Protein AF-0000000070921208 (afdb_homodimer)

Secondary structure (DSSP, 8-state):
-----HHHHHHHHHHHHHHHT----HHHHHHHHHHHHHTS-B-HHHHHHHH--SS-PPPHHHHHHHHHHHHHTTSEEEEGGGTEEEE-SSTTS----EEEEETTT--EEEE--TTHHHHHHHHHHHTT-EEEEEEEEEEEE-HHHHSS-------/-----HHHHHHHHHHHHHHHT----HHHHHHHHHHHHHTS-B-HHHHHHHH--SS-PPPHHHHHHHHHHHHHTTSEEEEGGGTEEEE-SSTTS----EEEEETTT--EEEE--TTHHHHHHHHHHHTT-EEEEEEEEEEEE-HHHHSS-------

Structure (mmCIF, N/CA/C/O backbone):
data_AF-0000000070921208-model_v1
#
loop_
_entity.id
_entity.type
_entity.pdbx_description
1 polymer 'Ferric uptake regulation protein'
#
loop_
_atom_site.group_PDB
_atom_site.id
_atom_site.type_symbol
_atom_site.label_atom_id
_atom_site.label_alt_id
_atom_site.label_comp_id
_atom_site.label_asym_id
_atom_site.label_entity_id
_atom_site.label_seq_id
_atom_site.pdbx_PDB_ins_code
_atom_site.Cartn_x
_atom_site.Cartn_y
_atom_site.Cartn_z
_atom_site.occupancy
_atom_site.B_iso_or_equiv
_atom_site.auth_seq_id
_atom_site.auth_comp_id
_atom_site.auth_asym_id
_atom_site.auth_atom_id
_atom_site.pdbx_PDB_model_num
ATOM 1 N N . MET A 1 1 ? -10.578 10.516 17.719 1 30.39 1 MET A N 1
ATOM 2 C CA . MET A 1 1 ? -9.406 11.367 17.859 1 30.39 1 MET A CA 1
ATOM 3 C C . MET A 1 1 ? -9.625 12.719 17.188 1 30.39 1 MET A C 1
ATOM 5 O O . MET A 1 1 ? -10.18 12.789 16.094 1 30.39 1 MET A O 1
ATOM 9 N N . ALA A 1 2 ? -9.75 13.812 17.859 1 41.31 2 ALA A N 1
ATOM 10 C CA . ALA A 1 2 ? -10.234 15.148 17.531 1 41.31 2 ALA A CA 1
ATOM 11 C C . ALA A 1 2 ? -9.492 15.727 16.328 1 41.31 2 ALA A C 1
ATOM 13 O O . ALA A 1 2 ? -8.258 15.711 16.281 1 41.31 2 ALA A O 1
ATOM 14 N N . SER A 1 3 ? -10.008 15.578 15.109 1 45.72 3 SER A N 1
ATOM 15 C CA . SER A 1 3 ? -9.633 16.422 13.969 1 45.72 3 SER A CA 1
ATOM 16 C C . SER A 1 3 ? -9.281 17.828 14.414 1 45.72 3 SER A C 1
ATOM 18 O O . SER A 1 3 ? -10.141 18.578 14.883 1 45.72 3 SER A O 1
ATOM 20 N N . THR A 1 4 ? -8.156 18.062 15.023 1 51.25 4 THR A N 1
ATOM 21 C CA . THR A 1 4 ? -7.773 19.453 15.242 1 51.25 4 THR A CA 1
ATOM 22 C C . THR A 1 4 ? -8.227 20.328 14.07 1 51.25 4 THR A C 1
ATOM 24 O O . THR A 1 4 ? -8.125 19.922 12.906 1 51.25 4 THR A O 1
ATOM 27 N N . GLN A 1 5 ? -8.992 21.344 14.344 1 65.31 5 GLN A N 1
ATOM 28 C CA . GLN A 1 5 ? -9.461 22.344 13.391 1 65.31 5 GLN A CA 1
ATOM 29 C C . GLN A 1 5 ? -8.367 22.703 12.383 1 65.31 5 GLN A C 1
ATOM 31 O O . GLN A 1 5 ? -7.18 22.625 12.703 1 65.31 5 GLN A O 1
ATOM 36 N N . PRO A 1 6 ? -8.633 22.578 11.008 1 77.69 6 PRO A N 1
ATOM 37 C CA . PRO A 1 6 ? -7.664 22.875 9.953 1 77.69 6 PRO A CA 1
ATOM 38 C C . PRO A 1 6 ? -6.68 23.969 10.336 1 77.69 6 PRO A C 1
ATOM 40 O O . PRO A 1 6 ? -5.484 23.859 10.055 1 77.69 6 PRO A O 1
ATOM 43 N N . LEU A 1 7 ? -7.176 24.875 11.203 1 84.25 7 LEU A N 1
ATOM 44 C CA . LEU A 1 7 ? -6.281 25.969 11.539 1 84.25 7 LEU A CA 1
ATOM 45 C C . LEU A 1 7 ? -5.234 25.531 12.555 1 84.25 7 LEU A C 1
ATOM 47 O O . LEU A 1 7 ? -4.062 25.891 12.445 1 84.25 7 LEU A O 1
ATOM 51 N N . GLU A 1 8 ? -5.586 24.734 13.531 1 90.38 8 GLU A N 1
ATOM 52 C CA . GLU A 1 8 ? -4.648 24.266 14.539 1 90.38 8 GLU A CA 1
ATOM 53 C C . GLU A 1 8 ? -3.613 23.312 13.93 1 90.38 8 GLU A C 1
ATOM 55 O O . GLU A 1 8 ? -2.443 23.328 14.32 1 90.38 8 GLU A O 1
ATOM 60 N N . ALA A 1 9 ? -4.082 22.562 13.031 1 92.44 9 ALA A N 1
ATOM 61 C CA . ALA A 1 9 ? -3.176 21.641 12.359 1 92.44 9 ALA A CA 1
ATOM 62 C C . ALA A 1 9 ? -2.131 22.391 11.539 1 92.44 9 ALA A C 1
ATOM 64 O O . ALA A 1 9 ? -0.965 21.984 11.492 1 92.44 9 ALA A O 1
ATOM 65 N N . LEU A 1 10 ? -2.553 23.469 10.953 1 95.31 10 LEU A N 1
ATOM 66 C CA . LEU A 1 10 ? -1.623 24.266 10.172 1 95.31 10 LEU A CA 1
ATOM 67 C C . LEU A 1 10 ? -0.596 24.938 11.07 1 95.31 10 LEU A C 1
ATOM 69 O O . LEU A 1 10 ? 0.583 25.031 10.719 1 95.31 10 LEU A O 1
ATOM 73 N N . ASP A 1 11 ? -1.046 25.375 12.188 1 94.62 11 ASP A N 1
ATOM 74 C CA . ASP A 1 11 ? -0.127 25.969 13.156 1 94.62 11 ASP A CA 1
ATOM 75 C C . ASP A 1 11 ? 0.904 24.953 13.625 1 94.62 11 ASP A C 1
ATOM 77 O O . ASP A 1 11 ? 2.088 25.266 13.75 1 94.62 11 ASP A O 1
ATOM 81 N N . THR A 1 12 ? 0.445 23.828 13.914 1 94.31 12 THR A N 1
ATOM 82 C CA . THR A 1 12 ? 1.346 22.75 14.32 1 94.31 12 THR A CA 1
ATOM 83 C C . THR A 1 12 ? 2.373 22.469 13.234 1 94.31 12 THR A C 1
ATOM 85 O O . THR A 1 12 ? 3.561 22.297 13.523 1 94.31 12 THR A O 1
ATOM 88 N N . ALA A 1 13 ? 1.908 22.422 12.008 1 96.56 13 ALA A N 1
ATOM 89 C CA . ALA A 1 13 ? 2.805 22.172 10.883 1 96.56 13 ALA A CA 1
ATOM 90 C C . ALA A 1 13 ? 3.891 23.25 10.805 1 96.56 13 ALA A C 1
ATOM 92 O O . ALA A 1 13 ? 5.059 22.938 10.555 1 96.56 13 ALA A O 1
ATOM 93 N N . GLU A 1 14 ? 3.49 24.438 11.023 1 96.44 14 GLU A N 1
ATOM 94 C CA . GLU A 1 14 ? 4.453 25.531 11.016 1 96.44 14 GLU A CA 1
ATOM 95 C C . GLU A 1 14 ? 5.5 25.359 12.109 1 96.44 14 GLU A C 1
ATOM 97 O O . GLU A 1 14 ? 6.691 25.562 11.875 1 96.44 14 GLU A O 1
ATOM 102 N N . ARG A 1 15 ? 5.059 25 13.219 1 95.44 15 ARG A N 1
ATOM 103 C CA . ARG A 1 15 ? 5.961 24.797 14.352 1 95.44 15 ARG A CA 1
ATOM 104 C C . ARG A 1 15 ? 6.93 23.641 14.078 1 95.44 15 ARG A C 1
ATOM 106 O O . ARG A 1 15 ? 8.125 23.766 14.344 1 95.44 15 ARG A O 1
ATOM 113 N N . VAL A 1 16 ? 6.383 22.562 13.57 1 94.94 16 VAL A N 1
ATOM 114 C CA . VAL A 1 16 ? 7.203 21.391 13.258 1 94.94 16 VAL A CA 1
ATOM 115 C C . VAL A 1 16 ? 8.289 21.781 12.258 1 94.94 16 VAL A C 1
ATOM 117 O O . VAL A 1 16 ? 9.461 21.453 12.445 1 94.94 16 VAL A O 1
ATOM 120 N N . CYS A 1 17 ? 7.922 22.516 11.242 1 97.06 17 CYS A N 1
ATOM 121 C CA . CYS A 1 17 ? 8.875 22.922 10.211 1 97.06 17 CYS A CA 1
ATOM 122 C C . CYS A 1 17 ? 9.914 23.875 10.789 1 97.06 17 CYS A C 1
ATOM 124 O O . CYS A 1 17 ? 11.109 23.75 10.5 1 97.06 17 CYS A O 1
ATOM 126 N N . ALA A 1 18 ? 9.453 24.75 11.625 1 96.56 18 ALA A N 1
ATOM 127 C CA . ALA A 1 18 ? 10.359 25.703 12.242 1 96.56 18 ALA A CA 1
ATOM 128 C C . ALA A 1 18 ? 11.391 25 13.117 1 96.56 18 ALA A C 1
ATOM 130 O O . ALA A 1 18 ? 12.586 25.312 13.062 1 96.56 18 ALA A O 1
ATOM 131 N N . GLN A 1 19 ? 10.977 24.062 13.859 1 95.56 19 GLN A N 1
ATOM 132 C CA . GLN A 1 19 ? 11.844 23.312 14.758 1 95.56 19 GLN A CA 1
ATOM 133 C C . GLN A 1 19 ? 12.898 22.531 13.977 1 95.56 19 GLN A C 1
ATOM 135 O O . GLN A 1 19 ? 14.016 22.344 14.461 1 95.56 19 GLN A O 1
ATOM 140 N N . ARG A 1 20 ? 12.531 22.203 12.789 1 94.81 20 ARG A N 1
ATOM 141 C CA . ARG A 1 20 ? 13.422 21.375 11.992 1 94.81 20 ARG A CA 1
ATOM 142 C C . ARG A 1 20 ? 14.234 22.234 11.023 1 94.81 20 ARG A C 1
ATOM 144 O O . ARG A 1 20 ? 15.07 21.719 10.281 1 94.81 20 ARG A O 1
ATOM 151 N N . GLY A 1 21 ? 13.961 23.484 11.008 1 97.25 21 GLY A N 1
ATOM 152 C CA . GLY A 1 21 ? 14.719 24.406 10.172 1 97.25 21 GLY A CA 1
ATOM 153 C C . GLY A 1 21 ? 14.344 24.312 8.703 1 97.25 21 GLY A C 1
ATOM 154 O O . GLY A 1 21 ? 15.164 24.594 7.828 1 97.25 21 GLY A O 1
ATOM 155 N N . VAL A 1 22 ? 13.188 23.812 8.391 1 97.25 22 VAL A N 1
ATOM 156 C CA . VAL A 1 22 ? 12.703 23.75 7.016 1 97.25 22 VAL A CA 1
ATOM 157 C C . VAL A 1 22 ? 11.531 24.719 6.836 1 97.25 22 VAL A C 1
ATOM 159 O O . VAL A 1 22 ? 10.953 25.188 7.812 1 97.25 22 VAL A O 1
ATOM 162 N N . ARG A 1 23 ? 11.211 25.031 5.547 1 97.5 23 ARG A N 1
ATOM 163 C CA . ARG A 1 23 ? 10.219 26.078 5.285 1 97.5 23 ARG A CA 1
ATOM 164 C C . ARG A 1 23 ? 8.906 25.469 4.793 1 97.5 23 ARG A C 1
ATOM 166 O O . ARG A 1 23 ? 8.891 24.75 3.801 1 97.5 23 ARG A O 1
ATOM 173 N N . LEU A 1 24 ? 7.93 25.797 5.492 1 98.12 24 LEU A N 1
ATOM 174 C CA . LEU A 1 24 ? 6.586 25.578 4.969 1 98.12 24 LEU A CA 1
ATOM 175 C C . LEU A 1 24 ? 6.148 26.734 4.078 1 98.12 24 LEU A C 1
ATOM 177 O O . LEU A 1 24 ? 5.531 27.688 4.551 1 98.12 24 LEU A O 1
ATOM 181 N N . THR A 1 25 ? 6.461 26.609 2.781 1 97.69 25 THR A N 1
ATOM 182 C CA . THR A 1 25 ? 6.129 27.672 1.842 1 97.69 25 THR A CA 1
ATOM 183 C C . THR A 1 25 ? 4.617 27.828 1.713 1 97.69 25 THR A C 1
ATOM 185 O O . THR A 1 25 ? 3.857 26.969 2.188 1 97.69 25 THR A O 1
ATOM 188 N N . SER A 1 26 ? 4.25 28.922 1.051 1 96.81 26 SER A N 1
ATOM 189 C CA . SER A 1 26 ? 2.826 29.172 0.861 1 96.81 26 SER A CA 1
ATOM 190 C C . SER A 1 26 ? 2.162 28.047 0.078 1 96.81 26 SER A C 1
ATOM 192 O O . SER A 1 26 ? 1.029 27.656 0.375 1 96.81 26 SER A O 1
ATOM 194 N N . LEU A 1 27 ? 2.844 27.531 -0.901 1 96.06 27 LEU A N 1
ATOM 195 C CA . LEU A 1 27 ? 2.289 26.438 -1.705 1 96.06 27 LEU A CA 1
ATOM 196 C C . LEU A 1 27 ? 2.139 25.172 -0.875 1 96.06 27 LEU A C 1
ATOM 198 O O . LEU A 1 27 ? 1.101 24.516 -0.931 1 96.06 27 LEU A O 1
ATOM 202 N N . ARG A 1 28 ? 3.193 24.812 -0.146 1 98 28 ARG A N 1
ATOM 203 C CA . ARG A 1 28 ? 3.141 23.641 0.724 1 98 28 ARG A CA 1
ATOM 204 C C . ARG A 1 28 ? 1.999 23.75 1.728 1 98 28 ARG A C 1
ATOM 206 O O . ARG A 1 28 ? 1.286 22.781 1.979 1 98 28 ARG A O 1
ATOM 213 N N . ARG A 1 29 ? 1.823 24.953 2.189 1 97.5 29 ARG A N 1
ATOM 214 C CA . ARG A 1 29 ? 0.748 25.234 3.139 1 97.5 29 ARG A CA 1
ATOM 215 C C . ARG A 1 29 ? -0.618 25.047 2.486 1 97.5 29 ARG A C 1
ATOM 217 O O . ARG A 1 29 ? -1.521 24.453 3.084 1 97.5 29 ARG A O 1
ATOM 224 N N . ARG A 1 30 ? -0.776 25.531 1.312 1 96.19 30 ARG A N 1
ATOM 225 C CA . ARG A 1 30 ? -2.035 25.391 0.587 1 96.19 30 ARG A CA 1
ATOM 226 C C . ARG A 1 30 ? -2.352 23.938 0.312 1 96.19 30 ARG A C 1
ATOM 228 O O . ARG A 1 30 ? -3.504 23.5 0.421 1 96.19 30 ARG A O 1
ATOM 235 N N . VAL A 1 31 ? -1.37 23.188 -0.1 1 97.69 31 VAL A N 1
ATOM 236 C CA . VAL A 1 31 ? -1.547 21.766 -0.353 1 97.69 31 VAL A CA 1
ATOM 237 C C . VAL A 1 31 ? -1.991 21.062 0.928 1 97.69 31 VAL A C 1
ATOM 239 O O . VAL A 1 31 ? -2.963 20.297 0.922 1 97.69 31 VAL A O 1
ATOM 242 N N . LEU A 1 32 ? -1.31 21.344 1.989 1 97.69 32 LEU A N 1
ATOM 243 C CA . LEU A 1 32 ? -1.659 20.75 3.271 1 97.69 32 LEU A CA 1
ATOM 244 C C . LEU A 1 32 ? -3.078 21.125 3.682 1 97.69 32 LEU A C 1
ATOM 246 O O . LEU A 1 32 ? -3.842 20.281 4.148 1 97.69 32 LEU A O 1
ATOM 250 N N . GLU A 1 33 ? -3.371 22.391 3.498 1 97.19 33 GLU A N 1
ATOM 251 C CA . GLU A 1 33 ? -4.707 22.859 3.842 1 97.19 33 GLU A CA 1
ATOM 252 C C . GLU A 1 33 ? -5.781 22.094 3.086 1 97.19 33 GLU A C 1
ATOM 254 O O . GLU A 1 33 ? -6.801 21.703 3.668 1 97.19 33 GLU A O 1
ATOM 259 N N . GLN A 1 34 ? -5.602 21.906 1.794 1 96.38 34 GLN A N 1
ATOM 260 C CA . GLN A 1 34 ? -6.566 21.172 0.991 1 96.38 34 GLN A CA 1
ATOM 261 C C . GLN A 1 34 ? -6.707 19.734 1.482 1 96.38 34 GLN A C 1
ATOM 263 O O . GLN A 1 34 ? -7.809 19.188 1.514 1 96.38 34 GLN A O 1
ATOM 268 N N . ILE A 1 35 ? -5.617 19.125 1.86 1 97 35 ILE A N 1
ATOM 269 C CA . ILE A 1 35 ? -5.645 17.75 2.375 1 97 35 ILE A CA 1
ATOM 270 C C . ILE A 1 35 ? -6.426 17.719 3.688 1 97 35 ILE A C 1
ATOM 272 O O . ILE A 1 35 ? -7.258 16.828 3.893 1 97 35 ILE A O 1
ATOM 276 N N . LEU A 1 36 ? -6.207 18.672 4.543 1 95.75 36 LEU A N 1
ATOM 277 C CA . LEU A 1 36 ? -6.895 18.75 5.828 1 95.75 36 LEU A CA 1
ATOM 278 C C . LEU A 1 36 ? -8.391 18.953 5.629 1 95.75 36 LEU A C 1
ATOM 280 O O . LEU A 1 36 ? -9.203 18.344 6.332 1 95.75 36 LEU A O 1
ATOM 284 N N . LYS A 1 37 ? -8.766 19.734 4.656 1 94 37 LYS A N 1
ATOM 285 C CA . LYS A 1 37 ? -10.164 20.031 4.387 1 94 37 LYS A CA 1
ATOM 286 C C . LYS A 1 37 ? -10.898 18.797 3.865 1 94 37 LYS A C 1
ATOM 288 O O . LYS A 1 37 ? -12.102 18.625 4.094 1 94 37 LYS A O 1
ATOM 293 N N . THR A 1 38 ? -10.25 17.953 3.119 1 91.56 38 THR A N 1
ATOM 294 C CA . THR A 1 38 ? -10.844 16.766 2.543 1 91.56 38 THR A CA 1
ATOM 295 C C . THR A 1 38 ? -11.328 15.812 3.641 1 91.56 38 THR A C 1
ATOM 297 O O . THR A 1 38 ? -12.359 15.148 3.484 1 91.56 38 THR A O 1
ATOM 300 N N . GLY A 1 39 ? -10.602 15.734 4.824 1 89.06 39 GLY A N 1
ATOM 301 C CA . GLY A 1 39 ? -10.977 14.852 5.914 1 89.06 39 GLY A CA 1
ATOM 302 C C . GLY A 1 39 ? -10.852 13.375 5.562 1 89.06 39 GLY A C 1
ATOM 303 O O . GLY A 1 39 ? -11.477 12.523 6.199 1 89.06 39 GLY A O 1
ATOM 304 N N . GLY A 1 40 ? -10.188 13.023 4.641 1 92.31 40 GLY A N 1
ATOM 305 C CA . GLY A 1 40 ? -9.93 11.68 4.137 1 92.31 40 GLY A CA 1
ATOM 306 C C . GLY A 1 40 ? -8.828 11.641 3.098 1 92.31 40 GLY A C 1
ATOM 307 O O . GLY A 1 40 ? -7.918 12.477 3.113 1 92.31 40 GLY A O 1
ATOM 308 N N . VAL A 1 41 ? -8.945 10.641 2.295 1 96.88 41 VAL A N 1
ATOM 309 C CA . VAL A 1 41 ? -7.895 10.438 1.306 1 96.88 41 VAL A CA 1
ATOM 310 C C . VAL A 1 41 ? -8.164 11.305 0.078 1 96.88 41 VAL A C 1
ATOM 312 O O . VAL A 1 41 ? -9.305 11.391 -0.393 1 96.88 41 VAL A O 1
ATOM 315 N N . ILE A 1 42 ? -7.121 11.984 -0.354 1 96.81 42 ILE A N 1
ATOM 316 C CA . ILE A 1 42 ? -7.223 12.75 -1.591 1 96.81 42 ILE A CA 1
ATOM 317 C C . ILE A 1 42 ? -6.113 12.336 -2.551 1 96.81 42 ILE A C 1
ATOM 319 O O . ILE A 1 42 ? -4.969 12.133 -2.137 1 96.81 42 ILE A O 1
ATOM 323 N N . LYS A 1 43 ? -6.438 12.195 -3.803 1 97.62 43 LYS A N 1
ATOM 324 C CA . LYS A 1 43 ? -5.453 11.852 -4.824 1 97.62 43 LYS A CA 1
ATOM 325 C C . LYS A 1 43 ? -4.777 13.102 -5.375 1 97.62 43 LYS A C 1
ATOM 327 O O . LYS A 1 43 ? -5.355 14.195 -5.348 1 97.62 43 LYS A O 1
ATOM 332 N N . ALA A 1 44 ? -3.568 12.906 -5.918 1 97.19 44 ALA A N 1
ATOM 333 C CA . ALA A 1 44 ? -2.791 14.031 -6.434 1 97.19 44 ALA A CA 1
ATOM 334 C C . ALA A 1 44 ? -3.557 14.773 -7.523 1 97.19 44 ALA A C 1
ATOM 336 O O . ALA A 1 44 ? -3.605 16 -7.531 1 97.19 44 ALA A O 1
ATOM 337 N N . TYR A 1 45 ? -4.195 14.023 -8.359 1 95.69 45 TYR A N 1
ATOM 338 C CA . TYR A 1 45 ? -4.918 14.656 -9.453 1 95.69 45 TYR A CA 1
ATOM 339 C C . TYR A 1 45 ? -6.066 15.508 -8.922 1 95.69 45 TYR A C 1
ATOM 341 O O . TYR A 1 45 ? -6.336 16.594 -9.445 1 95.69 45 TYR A O 1
ATOM 349 N N . ASP A 1 46 ? -6.711 15.07 -7.984 1 96.31 46 ASP A N 1
ATOM 350 C CA . ASP A 1 46 ? -7.773 15.844 -7.348 1 96.31 46 ASP A CA 1
ATOM 351 C C . ASP A 1 46 ? -7.223 17.109 -6.695 1 96.31 46 ASP A C 1
ATOM 353 O O . ASP A 1 46 ? -7.855 18.156 -6.742 1 96.31 46 ASP A O 1
ATOM 357 N N . LEU A 1 47 ? -6.098 16.969 -6.07 1 96.62 47 LEU A N 1
ATOM 358 C CA . LEU A 1 47 ? -5.434 18.109 -5.457 1 96.62 47 LEU A CA 1
ATOM 359 C C . LEU A 1 47 ? -5.09 19.172 -6.5 1 96.62 47 LEU A C 1
ATOM 361 O O . LEU A 1 47 ? -5.34 20.359 -6.293 1 96.62 47 LEU A O 1
ATOM 365 N N . ILE A 1 48 ? -4.52 18.703 -7.602 1 96.94 48 ILE A N 1
ATOM 366 C CA . ILE A 1 48 ? -4.148 19.609 -8.688 1 96.94 48 ILE A CA 1
ATOM 367 C C . ILE A 1 48 ? -5.387 20.344 -9.188 1 96.94 48 ILE A C 1
ATOM 369 O O . ILE A 1 48 ? -5.355 21.562 -9.359 1 96.94 48 ILE A O 1
ATOM 373 N N . HIS A 1 49 ? -6.434 19.641 -9.289 1 95.56 49 HIS A N 1
ATOM 374 C CA . HIS A 1 49 ? -7.684 20.25 -9.734 1 95.56 49 HIS A CA 1
ATOM 375 C C . HIS A 1 49 ? -8.211 21.25 -8.703 1 95.56 49 HIS A C 1
ATOM 377 O O . HIS A 1 49 ? -8.633 22.344 -9.062 1 95.56 49 HIS A O 1
ATOM 383 N N . ALA A 1 50 ? -8.148 20.859 -7.5 1 93.88 50 ALA A N 1
ATOM 384 C CA . ALA A 1 50 ? -8.68 21.688 -6.426 1 93.88 50 ALA A CA 1
ATOM 385 C C . ALA A 1 50 ? -7.859 22.969 -6.266 1 93.88 50 ALA A C 1
ATOM 387 O O . ALA A 1 50 ? -8.398 24.016 -5.891 1 93.88 50 ALA A O 1
ATOM 388 N N . LEU A 1 51 ? -6.637 22.875 -6.535 1 94.69 51 LEU A N 1
ATOM 389 C CA . LEU A 1 51 ? -5.742 24.016 -6.324 1 94.69 51 LEU A CA 1
ATOM 390 C C . LEU A 1 51 ? -5.66 24.875 -7.578 1 94.69 51 LEU A C 1
ATOM 392 O O . LEU A 1 51 ? -5.07 25.953 -7.551 1 94.69 51 LEU A O 1
ATOM 396 N N . SER A 1 52 ? -6.195 24.312 -8.648 1 92.5 52 SER A N 1
ATOM 397 C CA . SER A 1 52 ? -6.184 25.062 -9.906 1 92.5 52 SER A CA 1
ATOM 398 C C . SER A 1 52 ? -7.457 25.891 -10.07 1 92.5 52 SER A C 1
ATOM 400 O O . SER A 1 52 ? -8.508 25.531 -9.539 1 92.5 52 SER A O 1
ATOM 402 N N . SER A 1 53 ? -7.281 27.109 -10.656 1 86 53 SER A N 1
ATOM 403 C CA . SER A 1 53 ? -8.406 27.969 -11.039 1 86 53 SER A CA 1
ATOM 404 C C . SER A 1 53 ? -8.438 28.188 -12.547 1 86 53 SER A C 1
ATOM 406 O O . SER A 1 53 ? -7.562 27.719 -13.266 1 86 53 SER A O 1
ATOM 408 N N . ALA A 1 54 ? -9.609 28.812 -12.844 1 77 54 ALA A N 1
ATOM 409 C CA . ALA A 1 54 ? -9.773 29.109 -14.266 1 77 54 ALA A CA 1
ATOM 410 C C . ALA A 1 54 ? -8.594 29.922 -14.789 1 77 54 ALA A C 1
ATOM 412 O O . ALA A 1 54 ? -8.148 29.719 -15.922 1 77 54 ALA A O 1
ATOM 413 N N . ASP A 1 55 ? -8.023 30.656 -14.07 1 79.81 55 ASP A N 1
ATOM 414 C CA . ASP A 1 55 ? -7.012 31.594 -14.555 1 79.81 55 ASP A CA 1
ATOM 415 C C . ASP A 1 55 ? -5.605 31.125 -14.172 1 79.81 55 ASP A C 1
ATOM 417 O O . ASP A 1 55 ? -4.617 31.625 -14.703 1 79.81 55 ASP A O 1
ATOM 421 N N . ARG A 1 56 ? -5.605 30.156 -13.258 1 86.81 56 ARG A N 1
ATOM 422 C CA . ARG A 1 56 ? -4.289 29.766 -12.766 1 86.81 56 ARG A CA 1
ATOM 423 C C . ARG A 1 56 ? -4.227 28.25 -12.531 1 86.81 56 ARG A C 1
ATOM 425 O O . ARG A 1 56 ? -4.863 27.75 -11.602 1 86.81 56 ARG A O 1
ATOM 432 N N . SER A 1 57 ? -3.49 27.578 -13.406 1 89.5 57 SER A N 1
ATOM 433 C CA . SER A 1 57 ? -3.307 26.141 -13.242 1 89.5 57 SER A CA 1
ATOM 434 C C . SER A 1 57 ? -1.989 25.828 -12.539 1 89.5 57 SER A C 1
ATOM 436 O O . SER A 1 57 ? -0.962 26.453 -12.836 1 89.5 57 SER A O 1
ATOM 438 N N . ILE A 1 58 ? -2.119 25.062 -11.57 1 93.38 58 ILE A N 1
ATOM 439 C CA . ILE A 1 58 ? -0.897 24.609 -10.906 1 93.38 58 ILE A CA 1
ATOM 440 C C . ILE A 1 58 ? -0.293 23.438 -11.68 1 93.38 58 ILE A C 1
ATOM 442 O O . ILE A 1 58 ? -1.014 22.547 -12.125 1 93.38 58 ILE A O 1
ATOM 446 N N . LYS A 1 59 ? 0.962 23.516 -11.828 1 94.88 59 LYS A N 1
ATOM 447 C CA . LYS A 1 59 ? 1.653 22.453 -12.555 1 94.88 59 LYS A CA 1
ATOM 448 C C . LYS A 1 59 ? 1.829 21.203 -11.68 1 94.88 59 LYS A C 1
ATOM 450 O O . LYS A 1 59 ? 2.188 21.312 -10.508 1 94.88 59 LYS A O 1
ATOM 455 N N . PRO A 1 60 ? 1.721 20.031 -12.258 1 96.19 60 PRO A N 1
ATOM 456 C CA . PRO A 1 60 ? 1.784 18.781 -11.508 1 96.19 60 PRO A CA 1
ATOM 457 C C . PRO A 1 60 ? 3.105 18.609 -10.758 1 96.19 60 PRO A C 1
ATOM 459 O O . PRO A 1 60 ? 3.107 18.312 -9.562 1 96.19 60 PRO A O 1
ATOM 462 N N . PRO A 1 61 ? 4.262 18.859 -11.336 1 96.56 61 PRO A N 1
ATOM 463 C CA . PRO A 1 61 ? 5.508 18.656 -10.602 1 96.56 61 PRO A CA 1
ATOM 464 C C . PRO A 1 61 ? 5.586 19.469 -9.312 1 96.56 61 PRO A C 1
ATOM 466 O O . PRO A 1 61 ? 6.176 19.031 -8.328 1 96.56 61 PRO A O 1
ATOM 469 N N . THR A 1 62 ? 4.969 20.625 -9.367 1 96.12 62 THR A N 1
ATOM 470 C CA . THR A 1 62 ? 4.98 21.5 -8.195 1 96.12 62 THR A CA 1
ATOM 471 C C . THR A 1 62 ? 4.184 20.875 -7.055 1 96.12 62 THR A C 1
ATOM 473 O O . THR A 1 62 ? 4.621 20.906 -5.902 1 96.12 62 THR A O 1
ATOM 476 N N . VAL A 1 63 ? 3.059 20.281 -7.391 1 97.62 63 VAL A N 1
ATOM 477 C CA . VAL A 1 63 ? 2.225 19.641 -6.379 1 97.62 63 VAL A CA 1
ATOM 478 C C . VAL A 1 63 ? 2.939 18.406 -5.824 1 97.62 63 VAL A C 1
ATOM 480 O O . VAL A 1 63 ? 2.969 18.203 -4.609 1 97.62 63 VAL A O 1
ATOM 483 N N . TYR A 1 64 ? 3.568 17.719 -6.688 1 98.06 64 TYR A N 1
ATOM 484 C CA . TYR A 1 64 ? 4.215 16.484 -6.254 1 98.06 64 TYR A CA 1
ATOM 485 C C . TYR A 1 64 ? 5.422 16.781 -5.371 1 98.06 64 TYR A C 1
ATOM 487 O O . TYR A 1 64 ? 5.73 16.016 -4.449 1 98.06 64 TYR A O 1
ATOM 495 N N . ARG A 1 65 ? 6.074 17.844 -5.629 1 97.94 65 ARG A N 1
ATOM 496 C CA .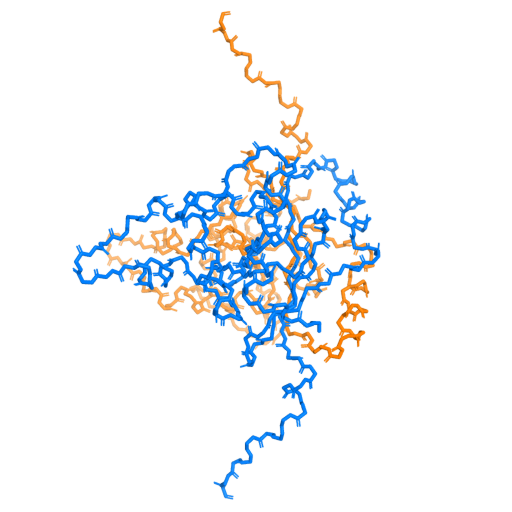 ARG A 1 65 ? 7.18 18.25 -4.77 1 97.94 65 ARG A CA 1
ATOM 497 C C . ARG A 1 65 ? 6.68 18.656 -3.387 1 97.94 65 ARG A C 1
ATOM 499 O O . ARG A 1 65 ? 7.324 18.359 -2.377 1 97.94 65 ARG A O 1
ATOM 506 N N . SER A 1 66 ? 5.574 19.375 -3.432 1 98.5 66 SER A N 1
ATOM 507 C CA . SER A 1 66 ? 4.973 19.734 -2.15 1 98.5 66 SER A CA 1
ATOM 508 C C . SER A 1 66 ? 4.586 18.484 -1.356 1 98.5 66 SER A C 1
ATOM 510 O O . SER A 1 66 ? 4.836 18.406 -0.152 1 98.5 66 SER A O 1
ATOM 512 N N . LEU A 1 67 ? 3.986 17.609 -2.041 1 98.38 67 LEU A N 1
ATOM 513 C CA . LEU A 1 67 ? 3.59 16.359 -1.403 1 98.38 67 LEU A CA 1
ATOM 514 C C . LEU A 1 67 ? 4.805 15.625 -0.841 1 98.38 67 LEU A C 1
ATOM 516 O O . LEU A 1 67 ? 4.773 15.141 0.292 1 98.38 67 LEU A O 1
ATOM 520 N N . ALA A 1 68 ? 5.863 15.586 -1.593 1 97.81 68 ALA A N 1
ATOM 521 C CA . ALA A 1 68 ? 7.09 14.93 -1.144 1 97.81 68 ALA A CA 1
ATOM 522 C C . ALA A 1 68 ? 7.633 15.594 0.123 1 97.81 68 ALA A C 1
ATOM 524 O O . ALA A 1 68 ? 8.055 14.898 1.054 1 97.81 68 ALA A O 1
ATOM 525 N N . PHE A 1 69 ? 7.602 16.859 0.147 1 98.12 69 PHE A N 1
ATOM 526 C CA . PHE A 1 69 ? 8.055 17.609 1.312 1 98.12 69 PHE A CA 1
ATOM 527 C C . PHE A 1 69 ? 7.207 17.281 2.535 1 98.12 69 PHE A C 1
ATOM 529 O O . PHE A 1 69 ? 7.742 16.984 3.605 1 98.12 69 PHE A O 1
ATOM 536 N N . LEU A 1 70 ? 5.906 17.344 2.35 1 97.44 70 LEU A N 1
ATOM 537 C CA . LEU A 1 70 ? 4.988 17.125 3.463 1 97.44 70 LEU A CA 1
ATOM 538 C C . LEU A 1 70 ? 5.125 15.703 3.994 1 97.44 70 LEU A C 1
ATOM 540 O O . LEU A 1 70 ? 5.012 15.469 5.203 1 97.44 70 LEU A O 1
ATOM 544 N N . LEU A 1 71 ? 5.371 14.75 3.117 1 95.81 71 LEU A N 1
ATOM 545 C CA . LEU A 1 71 ? 5.621 13.367 3.521 1 95.81 71 LEU A CA 1
ATOM 546 C C . LEU A 1 71 ? 6.906 13.266 4.336 1 95.81 71 LEU A C 1
ATOM 548 O O . LEU A 1 71 ? 6.922 12.656 5.406 1 95.81 71 LEU A O 1
ATOM 552 N N . GLU A 1 72 ? 7.875 13.906 3.846 1 94.25 72 GLU A N 1
ATOM 553 C CA . GLU A 1 72 ? 9.18 13.867 4.496 1 94.25 72 GLU A CA 1
ATOM 554 C C . GLU A 1 72 ? 9.109 14.43 5.914 1 94.25 72 GLU A C 1
ATOM 556 O O . GLU A 1 72 ? 9.75 13.914 6.828 1 94.25 72 GLU A O 1
ATOM 561 N N . GLN A 1 73 ? 8.32 15.367 6.027 1 94.94 73 GLN A N 1
ATOM 562 C CA . GLN A 1 73 ? 8.234 16.047 7.316 1 94.94 73 GLN A CA 1
ATOM 563 C C . GLN A 1 73 ? 7.199 15.383 8.219 1 94.94 73 GLN A C 1
ATOM 565 O O . GLN A 1 73 ? 6.98 15.82 9.352 1 94.94 73 GLN A O 1
ATOM 570 N N . GLY A 1 74 ? 6.562 14.406 7.762 1 94.12 74 GLY A N 1
ATOM 571 C CA . GLY A 1 74 ? 5.629 13.641 8.578 1 94.12 74 GLY A CA 1
ATOM 572 C C . GLY A 1 74 ? 4.312 14.359 8.805 1 94.12 74 GLY A C 1
ATOM 573 O O . GLY A 1 74 ? 3.654 14.156 9.828 1 94.12 74 GLY A O 1
ATOM 574 N N . LEU A 1 75 ? 3.936 15.227 7.914 1 95.69 75 LEU A N 1
ATOM 575 C CA . LEU A 1 75 ? 2.723 16.031 8.07 1 95.69 75 LEU A CA 1
ATOM 576 C C . LEU A 1 75 ? 1.54 15.359 7.379 1 95.69 75 LEU A C 1
ATOM 578 O O . LEU A 1 75 ? 0.385 15.68 7.668 1 95.69 75 LEU A O 1
ATOM 582 N N . ILE A 1 76 ? 1.848 14.477 6.441 1 96.25 76 ILE A N 1
ATOM 583 C CA . ILE A 1 76 ? 0.836 13.672 5.766 1 96.25 76 ILE A CA 1
ATOM 584 C C . ILE A 1 76 ? 1.333 12.234 5.613 1 96.25 76 ILE A C 1
ATOM 586 O O . ILE A 1 76 ? 2.516 11.953 5.824 1 96.25 76 ILE A O 1
ATOM 590 N N . HIS A 1 77 ? 0.427 11.328 5.348 1 96.25 77 HIS A N 1
ATOM 591 C CA . HIS A 1 77 ? 0.732 9.945 5.02 1 96.25 77 HIS A CA 1
ATOM 592 C C . HIS A 1 77 ? 0.227 9.578 3.629 1 96.25 77 HIS A C 1
ATOM 594 O O . HIS A 1 77 ? -0.8 10.102 3.182 1 96.25 77 HIS A O 1
ATOM 600 N N . ARG A 1 78 ? 1.005 8.766 2.984 1 96.31 78 ARG A N 1
ATOM 601 C CA . ARG A 1 78 ? 0.507 8.164 1.752 1 96.31 78 ARG A CA 1
ATOM 602 C C . ARG A 1 78 ? -0.28 6.887 2.047 1 96.31 78 ARG A C 1
ATOM 604 O O . ARG A 1 78 ? 0.148 6.059 2.854 1 96.31 78 ARG A O 1
ATOM 611 N N . ILE A 1 79 ? -1.449 6.785 1.459 1 97.25 79 ILE A N 1
ATOM 612 C CA . ILE A 1 79 ? -2.166 5.516 1.421 1 97.25 79 ILE A CA 1
ATOM 613 C C . ILE A 1 79 ? -1.867 4.793 0.109 1 97.25 79 ILE A C 1
ATOM 615 O O . ILE A 1 79 ? -2.443 5.117 -0.932 1 97.25 79 ILE A O 1
ATOM 619 N N . GLU A 1 80 ? -1.057 3.787 0.227 1 97 80 GLU A N 1
ATOM 620 C CA . GLU A 1 80 ? -0.603 3.121 -0.99 1 97 80 GLU A CA 1
ATOM 621 C C . GLU A 1 80 ? -1.757 2.416 -1.696 1 97 80 GLU A C 1
ATOM 623 O O . GLU A 1 80 ? -1.886 2.498 -2.92 1 97 80 GLU A O 1
ATOM 628 N N . SER A 1 81 ? -2.625 1.818 -0.94 1 96.44 81 SER A N 1
ATOM 629 C CA . SER A 1 81 ? -3.701 1.017 -1.515 1 96.44 81 SER A CA 1
ATOM 630 C C . SER A 1 81 ? -4.723 1.895 -2.229 1 96.44 81 SER A C 1
ATOM 632 O O . SER A 1 81 ? -5.473 1.414 -3.08 1 96.44 81 SER A O 1
ATOM 634 N N . LEU A 1 82 ? -4.758 3.16 -1.928 1 96.25 82 LEU A N 1
ATOM 635 C CA . LEU A 1 82 ? -5.723 4.062 -2.551 1 96.25 82 LEU A CA 1
ATOM 636 C C . LEU A 1 82 ? -5.016 5.082 -3.439 1 96.25 82 LEU A C 1
ATOM 638 O O . LEU A 1 82 ? -5.664 5.949 -4.031 1 96.25 82 LEU A O 1
ATOM 642 N N . ASN A 1 83 ? -3.734 4.984 -3.436 1 96.12 83 ASN A N 1
ATOM 643 C CA . ASN A 1 83 ? -2.93 5.922 -4.211 1 96.12 83 ASN A CA 1
ATOM 644 C C . ASN A 1 83 ? -3.287 7.371 -3.883 1 96.12 83 ASN A C 1
ATOM 646 O O . ASN A 1 83 ? -3.52 8.18 -4.785 1 96.12 83 ASN A O 1
ATOM 650 N N . GLY A 1 84 ? -3.334 7.641 -2.613 1 97.56 84 GLY A N 1
ATOM 651 C CA . GLY A 1 84 ? -3.709 8.969 -2.146 1 97.56 84 GLY A CA 1
ATOM 652 C C . GLY A 1 84 ? -2.99 9.383 -0.876 1 97.56 84 GLY A C 1
ATOM 653 O O . GLY A 1 84 ? -2.051 8.711 -0.443 1 97.56 84 GLY A O 1
ATOM 654 N N . PHE A 1 85 ? -3.443 10.547 -0.351 1 97.75 85 PHE A N 1
ATOM 655 C CA . PHE A 1 85 ? -2.773 11.148 0.797 1 97.75 85 PHE A CA 1
ATOM 656 C C . PHE A 1 85 ? -3.785 11.547 1.866 1 97.75 85 PHE A C 1
ATOM 658 O O . PHE A 1 85 ? -4.922 11.906 1.552 1 97.75 85 PHE A O 1
ATOM 665 N N . VAL A 1 86 ? -3.355 11.477 3.096 1 96.62 86 VAL A N 1
ATOM 666 C CA . VAL A 1 86 ? -4.172 11.867 4.238 1 96.62 86 VAL A CA 1
ATOM 667 C C . VAL A 1 86 ? -3.322 12.656 5.23 1 96.62 86 VAL A C 1
ATOM 669 O O . VAL A 1 86 ? -2.113 12.438 5.34 1 96.62 86 VAL A O 1
ATOM 672 N N . ALA A 1 87 ? -3.975 13.57 5.898 1 95.44 87 ALA A N 1
ATOM 673 C CA . ALA A 1 87 ? -3.27 14.336 6.922 1 95.44 87 ALA A CA 1
ATOM 674 C C . ALA A 1 87 ? -2.889 13.453 8.109 1 95.44 87 ALA A C 1
ATOM 676 O O . ALA A 1 87 ? -3.639 12.555 8.484 1 95.44 87 ALA A O 1
ATOM 677 N N . CYS A 1 88 ? -1.793 13.734 8.633 1 94.81 88 CYS A N 1
ATOM 678 C CA . CYS A 1 88 ? -1.372 13.023 9.836 1 94.81 88 CYS A CA 1
ATOM 679 C C . CYS A 1 88 ? -2.088 13.57 11.062 1 94.81 88 CYS A C 1
ATOM 681 O O . CYS A 1 88 ? -2.184 14.789 11.242 1 94.81 88 CYS A O 1
ATOM 683 N N . ASP A 1 89 ? -2.469 12.656 11.969 1 89.62 89 ASP A N 1
ATOM 684 C CA . ASP A 1 89 ? -3.154 13.07 13.188 1 89.62 89 ASP A CA 1
ATOM 685 C C . ASP A 1 89 ? -2.158 13.57 14.234 1 89.62 89 ASP A C 1
ATOM 687 O O . ASP A 1 89 ? -2.533 14.289 15.164 1 89.62 89 ASP A O 1
ATOM 691 N N . HIS A 1 90 ? -0.954 13.148 14.125 1 87.44 90 HIS A N 1
ATOM 692 C CA . HIS A 1 90 ? 0.056 13.484 15.117 1 87.44 90 HIS A CA 1
ATOM 693 C C . HIS A 1 90 ? 1.333 13.992 14.461 1 87.44 90 HIS A C 1
ATOM 695 O O . HIS A 1 90 ? 2.404 13.414 14.641 1 87.44 90 HIS A O 1
ATOM 701 N N . PRO A 1 91 ? 1.155 15.188 13.859 1 83.38 91 PRO A N 1
ATOM 702 C CA . PRO A 1 91 ? 2.355 15.695 13.195 1 83.38 91 PRO A CA 1
ATOM 703 C C . PRO A 1 91 ? 3.484 16.016 14.18 1 83.38 91 PRO A C 1
ATOM 705 O O . PRO A 1 91 ? 3.225 16.469 15.297 1 83.38 91 PRO A O 1
ATOM 708 N N . GLY A 1 92 ? 4.746 15.641 13.758 1 76 92 GLY A N 1
ATOM 709 C CA . GLY A 1 92 ? 5.883 15.969 14.609 1 76 92 GLY A CA 1
ATOM 710 C C . GLY A 1 92 ? 6.469 14.766 15.312 1 76 92 GLY A C 1
ATOM 711 O O . GLY A 1 92 ? 7.574 14.828 15.859 1 76 92 GLY A O 1
ATOM 712 N N . GLU A 1 93 ? 5.688 13.719 15.445 1 76.19 93 GLU A N 1
ATOM 713 C CA . GLU A 1 93 ? 6.176 12.516 16.109 1 76.19 93 GLU A CA 1
ATOM 714 C C . GLU A 1 93 ? 6.562 11.445 15.086 1 76.19 93 GLU A C 1
ATOM 716 O O . GLU A 1 93 ? 5.91 11.305 14.047 1 76.19 93 GLU A O 1
ATOM 721 N N . ALA A 1 94 ? 7.863 10.953 15.383 1 68 94 ALA A N 1
ATOM 722 C CA . ALA A 1 94 ? 8.203 9.773 14.586 1 68 94 ALA A CA 1
ATOM 723 C C . ALA A 1 94 ? 7.328 8.578 14.977 1 68 94 ALA A C 1
ATOM 725 O O . ALA A 1 94 ? 7.148 8.297 16.172 1 68 94 ALA A O 1
ATOM 726 N N . HIS A 1 95 ? 6.5 8.109 14.039 1 69.25 95 HIS A N 1
ATOM 727 C CA . HIS A 1 95 ? 5.707 6.949 14.414 1 69.25 95 HIS A CA 1
ATOM 728 C C . HIS A 1 95 ? 5.57 5.973 13.258 1 69.25 95 HIS A C 1
ATOM 730 O O . HIS A 1 95 ? 5.672 6.363 12.094 1 69.25 95 HIS A O 1
ATOM 736 N N . GLU A 1 96 ? 5.719 4.727 13.641 1 72.94 96 GLU A N 1
ATOM 737 C CA . GLU A 1 96 ? 5.273 3.67 12.734 1 72.94 96 GLU A CA 1
ATOM 738 C C . GLU A 1 96 ? 3.752 3.553 12.734 1 72.94 96 GLU A C 1
ATOM 740 O O . GLU A 1 96 ? 3.15 3.178 13.742 1 72.94 96 GLU A O 1
ATOM 745 N N . THR A 1 97 ? 3.264 3.826 11.57 1 87.31 97 THR A N 1
ATOM 746 C CA . THR A 1 97 ? 1.821 4.043 11.602 1 87.31 97 THR A CA 1
ATOM 747 C C . THR A 1 97 ? 1.09 2.912 10.883 1 87.31 97 THR A C 1
ATOM 749 O O . THR A 1 97 ? 1.521 2.463 9.82 1 87.31 97 THR A O 1
ATOM 752 N N . LEU A 1 98 ? 0.178 2.322 11.625 1 95.06 98 LEU A N 1
ATOM 753 C CA . LEU A 1 98 ? -0.894 1.526 11.039 1 95.06 98 LEU A CA 1
ATOM 754 C C . LEU A 1 98 ? -2.076 2.408 10.648 1 95.06 98 LEU A C 1
ATOM 756 O O . LEU A 1 98 ? -2.604 3.148 11.484 1 95.06 98 LEU A O 1
ATOM 760 N N . LEU A 1 99 ? -2.357 2.408 9.359 1 96.81 99 LEU A N 1
ATOM 761 C CA . LEU A 1 99 ? -3.504 3.174 8.883 1 96.81 99 LEU A CA 1
ATOM 762 C C . LEU A 1 99 ? -4.691 2.258 8.602 1 96.81 99 LEU A C 1
ATOM 764 O O . LEU A 1 99 ? -4.602 1.363 7.754 1 96.81 99 LEU A O 1
ATOM 768 N N . MET A 1 100 ? -5.75 2.461 9.289 1 97.56 100 MET A N 1
ATOM 769 C CA . MET A 1 100 ? -6.984 1.708 9.078 1 97.56 100 MET A CA 1
ATOM 770 C C . MET A 1 100 ? -7.969 2.502 8.227 1 97.56 100 MET A C 1
ATOM 772 O O . MET A 1 100 ? -8.359 3.611 8.594 1 97.56 100 MET A O 1
ATOM 776 N N . ILE A 1 101 ? -8.297 1.945 7.121 1 97.75 101 ILE A N 1
ATOM 777 C CA . ILE A 1 101 ? -9.109 2.625 6.121 1 97.75 101 ILE A CA 1
ATOM 778 C C . ILE A 1 101 ? -10.523 2.041 6.121 1 97.75 101 ILE A C 1
ATOM 780 O O . ILE A 1 101 ? -10.711 0.868 5.793 1 97.75 101 ILE A O 1
ATOM 784 N N . CYS A 1 102 ? -11.516 2.824 6.43 1 97.69 102 CYS A N 1
ATOM 785 C CA . CYS A 1 102 ? -12.898 2.377 6.32 1 97.69 102 CYS A CA 1
ATOM 786 C C . CYS A 1 102 ? -13.391 2.463 4.879 1 97.69 102 CYS A C 1
ATOM 788 O O . CYS A 1 102 ? -13.453 3.551 4.305 1 97.69 102 CYS A O 1
ATOM 790 N N . ASP A 1 103 ? -13.859 1.413 4.395 1 96.75 103 ASP A N 1
ATOM 791 C CA . ASP A 1 103 ? -14.273 1.354 2.996 1 96.75 103 ASP A CA 1
ATOM 792 C C . ASP A 1 103 ? -15.695 1.885 2.818 1 96.75 103 ASP A C 1
ATOM 794 O O . ASP A 1 103 ? -16.125 2.148 1.694 1 96.75 103 ASP A O 1
ATOM 798 N N . ASP A 1 104 ? -16.344 2.123 3.826 1 95.5 104 ASP A N 1
ATOM 799 C CA . ASP A 1 104 ? -17.719 2.615 3.762 1 95.5 104 ASP A CA 1
ATOM 800 C C . ASP A 1 104 ? -17.75 4.141 3.828 1 95.5 104 ASP A C 1
ATOM 802 O O . ASP A 1 104 ? -18.281 4.793 2.928 1 95.5 104 ASP A O 1
ATOM 806 N N . CYS A 1 105 ? -17.156 4.758 4.754 1 94.25 105 CYS A N 1
ATOM 807 C CA . CYS A 1 105 ? -17.281 6.199 4.953 1 94.25 105 CYS A CA 1
ATOM 808 C C . CYS A 1 105 ? -16.031 6.922 4.461 1 94.25 105 CYS A C 1
ATOM 810 O O . CYS A 1 105 ? -16.031 8.148 4.312 1 94.25 105 CYS A O 1
ATOM 812 N N . GLY A 1 106 ? -14.93 6.203 4.312 1 94 106 GLY A N 1
ATOM 813 C CA . GLY A 1 106 ? -13.711 6.797 3.777 1 94 106 GLY A CA 1
ATOM 814 C C . GLY A 1 106 ? -12.797 7.348 4.852 1 94 106 GLY A C 1
ATOM 815 O O . GLY A 1 106 ? -11.68 7.781 4.555 1 94 106 GLY A O 1
ATOM 816 N N . ARG A 1 107 ? -13.117 7.266 6.078 1 93.19 107 ARG A N 1
ATOM 817 C CA . ARG A 1 107 ? -12.281 7.781 7.16 1 93.19 107 ARG A CA 1
ATOM 818 C C . ARG A 1 107 ? -11.055 6.902 7.367 1 93.19 107 ARG A C 1
ATOM 820 O O . ARG A 1 107 ? -11.117 5.688 7.188 1 93.19 107 ARG A O 1
ATOM 827 N N . ILE A 1 108 ? -9.977 7.57 7.809 1 95.06 108 ILE A N 1
ATOM 828 C CA . ILE A 1 108 ? -8.719 6.895 8.102 1 95.06 108 ILE A CA 1
ATOM 829 C C . ILE A 1 108 ? -8.414 6.984 9.594 1 95.06 108 ILE A C 1
ATOM 831 O O . ILE A 1 108 ? -8.445 8.07 10.172 1 95.06 108 ILE A O 1
ATOM 835 N N . HIS A 1 109 ? -8.148 5.891 10.188 1 93.31 109 HIS A N 1
ATOM 836 C CA . HIS A 1 109 ? -7.738 5.836 11.586 1 93.31 109 HIS A CA 1
ATOM 837 C C . HIS A 1 109 ? -6.262 5.484 11.711 1 93.31 109 HIS A C 1
ATOM 839 O O . HIS A 1 109 ? -5.836 4.406 11.289 1 93.31 109 HIS A O 1
ATOM 845 N N . GLU A 1 110 ? -5.559 6.383 12.336 1 93 110 GLU A N 1
ATOM 846 C CA . GLU A 1 110 ? -4.125 6.191 12.547 1 93 110 GLU A CA 1
ATOM 847 C C . GLU A 1 110 ? -3.842 5.578 13.914 1 93 110 GLU A C 1
ATOM 849 O O . GLU A 1 110 ? -4.312 6.078 14.938 1 93 110 GLU A O 1
ATOM 854 N N . MET A 1 111 ? -3.049 4.453 13.844 1 92.94 111 MET A N 1
ATOM 855 C CA . MET A 1 111 ? -2.707 3.768 15.094 1 92.94 111 MET A CA 1
ATOM 856 C C . MET A 1 111 ? -1.209 3.496 15.172 1 92.94 111 MET A C 1
ATOM 858 O O . MET A 1 111 ? -0.514 3.533 14.148 1 92.94 111 MET A O 1
ATOM 862 N N . GLU A 1 112 ? -0.802 3.27 16.453 1 90.62 112 GLU A N 1
ATOM 863 C CA . GLU A 1 112 ? 0.563 2.832 16.719 1 90.62 112 GLU A CA 1
ATOM 864 C C . GLU A 1 112 ? 0.58 1.633 17.672 1 90.62 112 GLU A C 1
ATOM 866 O O . GLU A 1 112 ? 0.846 1.779 18.859 1 90.62 112 GLU A O 1
ATOM 871 N N . PRO A 1 113 ? 0.418 0.566 17.109 1 91.31 113 PRO A N 1
ATOM 872 C CA . PRO A 1 113 ? 0.436 -0.603 18 1 91.31 113 PRO A CA 1
ATOM 873 C C . PRO A 1 113 ? 1.811 -0.857 18.609 1 91.31 113 PRO A C 1
ATOM 875 O O . PRO A 1 113 ? 2.832 -0.7 17.938 1 91.31 113 PRO A O 1
ATOM 878 N N . GLU A 1 114 ? 1.97 -1.151 19.891 1 83.56 114 GLU A N 1
ATOM 879 C CA . GLU A 1 114 ? 3.201 -1.284 20.672 1 83.56 114 GLU A CA 1
ATOM 880 C C . GLU A 1 114 ? 4.125 -2.336 20.062 1 83.56 114 GLU A C 1
ATOM 882 O O . GLU A 1 114 ? 5.344 -2.158 20.031 1 83.56 114 GLU A O 1
ATOM 887 N N . ASN A 1 115 ? 3.668 -3.4 19.328 1 90.25 115 ASN A N 1
ATOM 888 C CA . ASN A 1 115 ? 4.488 -4.531 18.906 1 90.25 115 ASN A CA 1
ATOM 889 C C . ASN A 1 115 ? 4.652 -4.562 17.391 1 90.25 115 ASN A C 1
ATOM 891 O O . ASN A 1 115 ? 5.371 -5.414 16.859 1 90.25 115 ASN A O 1
ATOM 895 N N . LEU A 1 116 ? 4.195 -3.623 16.844 1 93.31 116 LEU A N 1
ATOM 896 C CA . LEU A 1 116 ? 4.238 -3.668 15.383 1 93.31 116 LEU A CA 1
ATOM 897 C C . LEU A 1 116 ? 5.648 -3.398 14.875 1 93.31 116 LEU A C 1
ATOM 899 O O . LEU A 1 116 ? 6.172 -4.152 14.047 1 93.31 116 LEU A O 1
ATOM 903 N N . ARG A 1 117 ? 6.246 -2.354 15.398 1 92.25 117 ARG A N 1
ATOM 904 C CA . ARG A 1 117 ? 7.598 -1.993 14.984 1 92.25 117 ARG A CA 1
ATOM 905 C C . ARG A 1 117 ? 8.562 -3.152 15.203 1 92.25 117 ARG A C 1
ATOM 907 O O . ARG A 1 117 ? 9.305 -3.529 14.289 1 92.25 117 ARG A O 1
ATOM 914 N N . GLU A 1 118 ? 8.508 -3.697 16.297 1 93.25 118 GLU A N 1
ATOM 915 C CA . GLU A 1 118 ? 9.414 -4.785 16.656 1 93.25 118 GLU A CA 1
ATOM 916 C C . GLU A 1 118 ? 9.188 -6.004 15.766 1 93.25 118 GLU A C 1
ATOM 918 O O . GLU A 1 118 ? 10.141 -6.652 15.336 1 93.25 118 GLU A O 1
ATOM 923 N N . THR A 1 119 ? 7.934 -6.324 15.578 1 93.94 119 THR A N 1
ATOM 924 C CA . THR A 1 119 ? 7.582 -7.469 14.742 1 93.94 119 THR A CA 1
ATOM 925 C C . THR A 1 119 ? 8.164 -7.316 13.336 1 93.94 119 THR A C 1
ATOM 927 O O . THR A 1 119 ? 8.781 -8.25 12.812 1 93.94 119 THR A O 1
ATOM 930 N N . LEU A 1 120 ? 8.062 -6.133 12.797 1 94.94 120 LEU A N 1
ATOM 931 C CA . LEU A 1 120 ? 8.547 -5.879 11.445 1 94.94 120 LEU A CA 1
ATOM 932 C C . LEU A 1 120 ? 10.07 -5.848 11.406 1 94.94 120 LEU A C 1
ATOM 934 O O . LEU A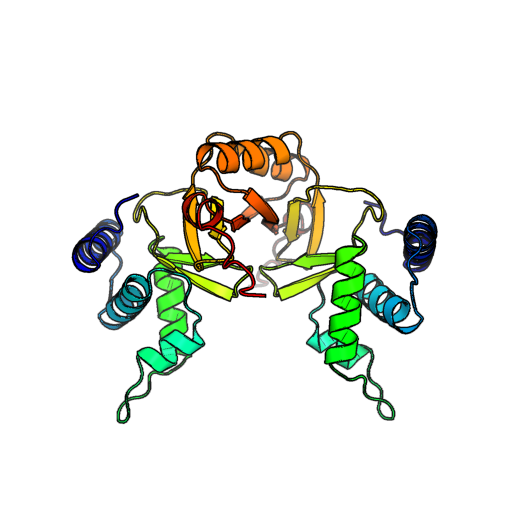 1 120 ? 10.688 -6.395 10.492 1 94.94 120 LEU A O 1
ATOM 938 N N . GLU A 1 121 ? 10.648 -5.262 12.375 1 95.31 121 GLU A N 1
ATOM 939 C CA . GLU A 1 121 ? 12.102 -5.172 12.43 1 95.31 121 GLU A CA 1
ATOM 940 C C . GLU A 1 121 ? 12.734 -6.547 12.602 1 95.31 121 GLU A C 1
ATOM 942 O O . GLU A 1 121 ? 13.766 -6.848 11.992 1 95.31 121 GLU A O 1
ATOM 947 N N . HIS A 1 122 ? 12.117 -7.367 13.391 1 95.81 122 HIS A N 1
ATOM 948 C CA . HIS A 1 122 ? 12.625 -8.719 13.586 1 95.81 122 HIS A CA 1
ATOM 949 C C . HIS A 1 122 ? 12.539 -9.531 12.297 1 95.81 122 HIS A C 1
ATOM 951 O O . HIS A 1 122 ? 13.492 -10.234 11.938 1 95.81 122 HIS A O 1
ATOM 957 N N . ALA A 1 123 ? 11.461 -9.438 11.68 1 94.75 123 ALA A N 1
ATOM 958 C CA . ALA A 1 123 ? 11.305 -10.148 10.414 1 94.75 123 ALA A CA 1
ATOM 959 C C . ALA A 1 123 ? 12.367 -9.719 9.406 1 94.75 123 ALA A C 1
ATOM 961 O O . ALA A 1 123 ? 12.945 -10.562 8.711 1 94.75 123 ALA A O 1
ATOM 962 N N . ALA A 1 124 ? 12.617 -8.414 9.336 1 96.94 124 ALA A N 1
ATOM 963 C CA . ALA A 1 124 ? 13.625 -7.891 8.422 1 96.94 124 ALA A CA 1
ATOM 964 C C . ALA A 1 124 ? 15.023 -8.375 8.805 1 96.94 124 ALA A C 1
ATOM 966 O O . ALA A 1 124 ? 15.812 -8.773 7.941 1 96.94 124 ALA A O 1
ATOM 967 N N . GLN A 1 125 ? 15.273 -8.352 10.016 1 96.25 125 GLN A N 1
ATOM 968 C CA . GLN A 1 125 ? 16.578 -8.773 10.516 1 96.25 125 GLN A CA 1
ATOM 969 C C . GLN A 1 125 ? 16.828 -10.242 10.203 1 96.25 125 GLN A C 1
ATOM 971 O O . GLN A 1 125 ? 17.938 -10.609 9.805 1 96.25 125 GLN A O 1
ATOM 976 N N . ASP A 1 126 ? 15.836 -11.062 10.398 1 94.88 126 ASP A N 1
ATOM 977 C CA . ASP A 1 126 ? 15.945 -12.492 10.117 1 94.88 126 ASP A CA 1
ATOM 978 C C . ASP A 1 126 ? 16.359 -12.742 8.672 1 94.88 126 ASP A C 1
ATOM 980 O O . ASP A 1 126 ? 17.016 -13.742 8.367 1 94.88 126 ASP A O 1
ATOM 984 N N . GLN A 1 127 ? 16.047 -11.758 7.785 1 95.38 127 GLN A N 1
ATOM 985 C CA . GLN A 1 127 ? 16.328 -11.922 6.363 1 95.38 127 GLN A CA 1
ATOM 986 C C . GLN A 1 127 ? 17.516 -11.07 5.934 1 95.38 127 GLN A C 1
ATOM 988 O O . GLN A 1 127 ? 17.859 -11.031 4.754 1 95.38 127 GLN A O 1
ATOM 993 N N . GLY A 1 128 ? 18.109 -10.406 6.902 1 96.88 128 GLY A N 1
ATOM 994 C CA . GLY A 1 128 ? 19.172 -9.477 6.551 1 96.88 128 GLY A CA 1
ATOM 995 C C . GLY A 1 128 ? 18.703 -8.336 5.668 1 96.88 128 GLY A C 1
ATOM 996 O O . GLY A 1 128 ? 19.422 -7.902 4.77 1 96.88 128 GLY A O 1
ATOM 997 N N . PHE A 1 129 ? 17.609 -7.93 5.84 1 98.06 129 PHE A N 1
ATOM 998 C CA . PHE A 1 129 ? 16.969 -6.895 5.035 1 98.06 129 PHE A CA 1
ATOM 999 C C . PHE A 1 129 ? 17.078 -5.539 5.723 1 98.06 129 PHE A C 1
ATOM 1001 O O . PHE A 1 129 ? 16.688 -5.398 6.887 1 98.06 129 PHE A O 1
ATOM 1008 N N . ALA A 1 130 ? 17.594 -4.508 5.078 1 98.12 130 ALA A N 1
ATOM 1009 C CA . ALA A 1 130 ? 17.672 -3.154 5.621 1 98.12 130 ALA A CA 1
ATOM 1010 C C . ALA A 1 130 ? 16.453 -2.33 5.223 1 98.12 130 ALA A C 1
ATOM 1012 O O . ALA A 1 130 ? 16.297 -1.951 4.059 1 98.12 130 ALA A O 1
ATOM 1013 N N . ILE A 1 131 ? 15.703 -1.981 6.188 1 97 131 ILE A N 1
ATOM 1014 C CA . ILE A 1 131 ? 14.422 -1.326 5.934 1 97 131 ILE A CA 1
ATOM 1015 C C . ILE A 1 131 ? 14.648 0.15 5.617 1 97 131 ILE A C 1
ATOM 1017 O O . ILE A 1 131 ? 15.414 0.827 6.309 1 97 131 ILE A O 1
ATOM 1021 N N . THR A 1 132 ? 13.992 0.664 4.531 1 95.38 132 THR A N 1
ATOM 1022 C CA . THR A 1 132 ? 14 2.09 4.219 1 95.38 132 THR A CA 1
ATOM 1023 C C . THR A 1 132 ? 12.586 2.66 4.242 1 95.38 132 THR A C 1
ATOM 1025 O O . THR A 1 132 ? 12.406 3.879 4.258 1 95.38 132 THR A O 1
ATOM 1028 N N . GLY A 1 133 ? 11.539 1.854 4.266 1 94.69 133 GLY A N 1
ATOM 1029 C CA . GLY A 1 133 ? 10.148 2.287 4.289 1 94.69 133 GLY A CA 1
ATOM 1030 C C . GLY A 1 133 ? 9.188 1.183 4.688 1 94.69 133 GLY A C 1
ATOM 1031 O O . GLY A 1 133 ? 9.469 0.001 4.48 1 94.69 133 GLY A O 1
ATOM 1032 N N . LYS A 1 134 ? 8.062 1.632 5.234 1 95.31 134 LYS A N 1
ATOM 1033 C CA . LYS A 1 134 ? 7.051 0.683 5.68 1 95.31 134 LYS A CA 1
ATOM 1034 C C . LYS A 1 134 ? 5.66 1.109 5.219 1 95.31 134 LYS A C 1
ATOM 1036 O O . LYS A 1 134 ? 5.336 2.299 5.223 1 95.31 134 LYS A O 1
ATOM 1041 N N . VAL A 1 135 ? 4.914 0.136 4.852 1 96.44 135 VAL A N 1
ATOM 1042 C CA . VAL A 1 135 ? 3.494 0.307 4.559 1 96.44 135 VAL A CA 1
ATOM 1043 C C . VAL A 1 135 ? 2.676 -0.693 5.375 1 96.44 135 VAL A C 1
ATOM 1045 O O . VAL A 1 135 ? 2.807 -1.906 5.191 1 96.44 135 VAL A O 1
ATOM 1048 N N . VAL A 1 136 ? 1.866 -0.178 6.23 1 97 136 VAL A N 1
ATOM 1049 C CA . VAL A 1 136 ? 0.941 -1.02 6.984 1 97 136 VAL A CA 1
ATOM 1050 C C . VAL A 1 136 ? -0.462 -0.421 6.93 1 97 136 VAL A C 1
ATOM 1052 O O . VAL A 1 136 ? -0.722 0.624 7.531 1 97 136 VAL A O 1
ATOM 1055 N N . GLU A 1 137 ? -1.368 -1.076 6.227 1 97.56 137 GLU A N 1
ATOM 1056 C CA . GLU A 1 137 ? -2.738 -0.609 6.035 1 97.56 137 GLU A CA 1
ATOM 1057 C C . GLU A 1 137 ? -3.742 -1.73 6.281 1 97.56 137 GLU A C 1
ATOM 1059 O O . GLU A 1 137 ? -3.523 -2.871 5.867 1 97.56 137 GLU A O 1
ATOM 1064 N N . LEU A 1 138 ? -4.789 -1.397 6.945 1 97.69 138 LEU A N 1
ATOM 1065 C CA . LEU A 1 138 ? -5.938 -2.291 7.07 1 97.69 138 LEU A CA 1
ATOM 1066 C C . LEU A 1 138 ? -7.168 -1.689 6.406 1 97.69 138 LEU A C 1
ATOM 1068 O O . LEU A 1 138 ? -7.492 -0.521 6.625 1 97.69 138 LEU A O 1
ATOM 1072 N N . HIS A 1 139 ? -7.766 -2.449 5.578 1 97.62 139 HIS A N 1
ATOM 1073 C CA . HIS A 1 139 ? -9.062 -2.082 5.027 1 97.62 139 HIS A CA 1
ATOM 1074 C C . HIS A 1 139 ? -10.195 -2.768 5.785 1 97.62 139 HIS A C 1
ATOM 1076 O O . HIS A 1 139 ? -10.031 -3.891 6.27 1 97.62 139 HIS A O 1
ATOM 1082 N N . GLY A 1 140 ? -11.336 -2.064 5.848 1 98.12 140 GLY A N 1
ATOM 1083 C CA . GLY A 1 140 ? -12.484 -2.645 6.531 1 98.12 140 GLY A CA 1
ATOM 1084 C C . GLY A 1 140 ? -13.594 -1.645 6.781 1 98.12 140 GLY A C 1
ATOM 1085 O O . GLY A 1 140 ? -13.82 -0.739 5.973 1 98.12 140 GLY A O 1
ATOM 1086 N N . VAL A 1 141 ? -14.367 -1.973 7.867 1 98.25 141 VAL A N 1
ATOM 1087 C CA . VAL A 1 141 ? -15.5 -1.131 8.234 1 98.25 141 VAL A CA 1
ATOM 1088 C C . VAL A 1 141 ? -15.359 -0.677 9.688 1 98.25 141 VAL A C 1
ATOM 1090 O O . VAL A 1 141 ? -15.117 -1.493 10.578 1 98.25 141 VAL A O 1
ATOM 1093 N N . CYS A 1 142 ? -15.43 0.573 9.852 1 97.38 142 CYS A N 1
ATOM 1094 C CA . CYS A 1 142 ? -15.219 1.129 11.188 1 97.38 142 CYS A CA 1
ATOM 1095 C C . CYS A 1 142 ? -16.438 0.875 12.078 1 97.38 142 CYS A C 1
ATOM 1097 O O . CYS A 1 142 ? -17.5 0.504 11.594 1 97.38 142 CYS A O 1
ATOM 1099 N N . ARG A 1 143 ? -16.219 1.141 13.328 1 96.44 143 ARG A N 1
ATOM 1100 C CA . ARG A 1 143 ? -17.234 0.896 14.344 1 96.44 143 ARG A CA 1
ATOM 1101 C C . ARG A 1 143 ? -18.531 1.631 14.023 1 96.44 143 ARG A C 1
ATOM 1103 O O . ARG A 1 143 ? -19.625 1.057 14.117 1 96.44 143 ARG A O 1
ATOM 1110 N N . ASP A 1 144 ? -18.422 2.891 13.672 1 95.56 144 ASP A N 1
ATOM 1111 C CA . ASP A 1 144 ? -19.594 3.732 13.406 1 95.56 144 ASP A CA 1
ATOM 1112 C C . ASP A 1 144 ? -20.391 3.207 12.211 1 95.56 144 ASP A C 1
ATOM 1114 O O . ASP A 1 144 ? -21.625 3.189 12.242 1 95.56 144 ASP A O 1
ATOM 1118 N N . CYS A 1 145 ? -19.703 2.775 11.156 1 96.5 145 CYS A N 1
ATOM 1119 C CA . CYS A 1 145 ? -20.375 2.293 9.945 1 96.5 145 CYS A CA 1
ATOM 1120 C C . CYS A 1 145 ? -20.984 0.919 10.18 1 96.5 145 CYS A C 1
ATOM 1122 O O . CYS A 1 145 ? -21.969 0.56 9.523 1 96.5 145 CYS A O 1
ATOM 1124 N N . GLN A 1 146 ? -20.406 0.167 11.062 1 95.19 146 GLN A N 1
ATOM 1125 C CA . GLN A 1 146 ? -20.969 -1.142 11.391 1 95.19 146 GLN A CA 1
ATOM 1126 C C . GLN A 1 146 ? -22.312 -1.007 12.094 1 95.19 146 GLN A C 1
ATOM 1128 O O . GLN A 1 146 ? -23.156 -1.907 12.023 1 95.19 146 GLN A O 1
ATOM 1133 N N . ARG A 1 147 ? -22.484 0.041 12.758 1 91.5 147 ARG A N 1
ATOM 1134 C CA . ARG A 1 147 ? -23.688 0.267 13.555 1 91.5 147 ARG A CA 1
ATOM 1135 C C . ARG A 1 147 ? -24.797 0.88 12.711 1 91.5 147 ARG A C 1
ATOM 1137 O O . ARG A 1 147 ? -25.953 0.928 13.133 1 91.5 147 ARG A O 1
ATOM 1144 N N . ARG A 1 148 ? -24.469 1.358 11.547 1 83.38 148 ARG A N 1
ATOM 1145 C CA . ARG A 1 148 ? -25.5 1.92 10.68 1 83.38 148 ARG A CA 1
ATOM 1146 C C . ARG A 1 148 ? -26.422 0.828 10.133 1 83.38 148 ARG A C 1
ATOM 1148 O O . ARG A 1 148 ? -25.938 -0.204 9.656 1 83.38 148 ARG A O 1
ATOM 1155 N N . PRO A 1 149 ? -27.688 0.921 10.531 1 70 149 PRO A N 1
ATOM 1156 C CA . PRO A 1 149 ? -28.625 -0.084 10.023 1 70 149 PRO A CA 1
ATOM 1157 C C . PRO A 1 149 ? -28.547 -0.254 8.508 1 70 149 PRO A C 1
ATOM 1159 O O . PRO A 1 149 ? -28.234 0.699 7.793 1 70 149 PRO A O 1
ATOM 1162 N N . ALA A 1 150 ? -28.297 -1.436 8.078 1 58.66 150 ALA A N 1
ATOM 1163 C CA . ALA A 1 150 ? -28.344 -1.724 6.648 1 58.66 150 ALA A CA 1
ATOM 1164 C C . ALA A 1 150 ? -29.516 -1.005 5.98 1 58.66 150 ALA A C 1
ATOM 1166 O O . ALA A 1 150 ? -30.594 -0.88 6.57 1 58.66 150 ALA A O 1
ATOM 1167 N N . ALA A 1 151 ? -29.266 0.019 5.156 1 51.28 151 ALA A N 1
ATOM 1168 C CA . ALA A 1 151 ? -30.438 0.52 4.453 1 51.28 151 ALA A CA 1
ATOM 1169 C C . ALA A 1 151 ? -31.391 -0.619 4.102 1 51.28 151 ALA A C 1
ATOM 1171 O O . ALA A 1 151 ? -31 -1.596 3.461 1 51.28 151 ALA A O 1
ATOM 1172 N N . GLY A 1 152 ? -32.312 -1.005 4.879 1 41.84 152 GLY A N 1
ATOM 1173 C CA . GLY A 1 152 ? -33.406 -1.907 4.559 1 41.84 152 GLY A CA 1
ATOM 1174 C C . GLY A 1 152 ? -33.844 -1.826 3.109 1 41.84 152 GLY A C 1
ATOM 1175 O O . GLY A 1 152 ? -33.812 -0.748 2.51 1 41.84 152 GLY A O 1
ATOM 1176 N N . ASP A 1 153 ? -33.562 -2.809 2.277 1 39.41 153 ASP A N 1
ATOM 1177 C CA . ASP A 1 153 ? -34.344 -2.924 1.061 1 39.41 153 ASP A CA 1
ATOM 1178 C C . ASP A 1 153 ? -35.812 -2.621 1.338 1 39.41 153 ASP A C 1
ATOM 1180 O O . ASP A 1 153 ? -36.469 -3.303 2.145 1 39.41 153 ASP A O 1
ATOM 1184 N N . ALA A 1 154 ? -36.375 -1.319 1.326 1 35.19 154 ALA A N 1
ATOM 1185 C CA . ALA A 1 154 ? -37.812 -1.196 1.058 1 35.19 154 ALA A CA 1
ATOM 1186 C C . ALA A 1 154 ? -38.25 -2.182 -0.021 1 35.19 154 ALA A C 1
ATOM 1188 O O . ALA A 1 154 ? -38.062 -1.931 -1.214 1 35.19 154 ALA A O 1
ATOM 1189 N N . ARG A 1 155 ? -37.812 -3.459 0.049 1 25.66 155 ARG A N 1
ATOM 1190 C CA . ARG A 1 155 ? -38.781 -4.277 -0.66 1 25.66 155 ARG A CA 1
ATOM 1191 C C . ARG A 1 155 ? -40.094 -4.391 0.135 1 25.66 155 ARG A C 1
ATOM 1193 O O . ARG A 1 155 ? -40.062 -4.477 1.364 1 25.66 155 ARG A O 1
ATOM 1200 N N . MET B 1 1 ? 14.641 -19.031 -1.165 1 31.75 1 MET B N 1
ATOM 1201 C CA . MET B 1 1 ? 13.281 -19.5 -1.435 1 31.75 1 MET B CA 1
ATOM 1202 C C . MET B 1 1 ? 13.164 -20.047 -2.854 1 31.75 1 MET B C 1
ATOM 1204 O O . MET B 1 1 ? 13.586 -19.391 -3.811 1 31.75 1 MET B O 1
ATOM 1208 N N . ALA B 1 2 ? 13.195 -21.266 -3.074 1 40.97 2 ALA B N 1
ATOM 1209 C CA . ALA B 1 2 ? 13.383 -21.906 -4.367 1 40.97 2 ALA B CA 1
ATOM 1210 C C . ALA B 1 2 ? 12.367 -21.406 -5.387 1 40.97 2 ALA B C 1
ATOM 1212 O O . ALA B 1 2 ? 11.164 -21.344 -5.098 1 40.97 2 ALA B O 1
ATOM 1213 N N . SER B 1 3 ? 12.734 -20.469 -6.199 1 45.81 3 SER B N 1
ATOM 1214 C CA . SER B 1 3 ? 11.984 -20.141 -7.41 1 45.81 3 SER B CA 1
ATOM 1215 C C . SER B 1 3 ? 11.391 -21.391 -8.039 1 45.81 3 SER B C 1
ATOM 1217 O O . SER B 1 3 ? 12.125 -22.234 -8.562 1 45.81 3 SER B O 1
ATOM 1219 N N . THR B 1 4 ? 10.43 -22.016 -7.484 1 51.47 4 THR B N 1
ATOM 1220 C CA . THR B 1 4 ? 9.812 -23.094 -8.242 1 51.47 4 THR B CA 1
ATOM 1221 C C . THR B 1 4 ? 9.734 -22.75 -9.727 1 51.47 4 THR B C 1
ATOM 1223 O O . THR B 1 4 ? 9.391 -21.625 -10.086 1 51.47 4 THR B O 1
ATOM 1226 N N . GLN B 1 5 ? 10.336 -23.547 -10.516 1 65.81 5 GLN B N 1
ATOM 1227 C CA . GLN B 1 5 ? 10.297 -23.422 -11.969 1 65.81 5 GLN B CA 1
ATOM 1228 C C . GLN B 1 5 ? 8.891 -23.078 -12.453 1 65.81 5 GLN B C 1
ATOM 1230 O O . GLN B 1 5 ? 7.898 -23.484 -11.836 1 65.81 5 GLN B O 1
ATOM 1235 N N . PRO B 1 6 ? 8.711 -21.984 -13.281 1 76.94 6 PRO B N 1
ATOM 1236 C CA . PRO B 1 6 ? 7.41 -21.531 -13.781 1 76.94 6 PRO B CA 1
ATOM 1237 C C . PRO B 1 6 ? 6.453 -22.703 -14.047 1 76.94 6 PRO B C 1
ATOM 1239 O O . PRO B 1 6 ? 5.262 -22.594 -13.734 1 76.94 6 PRO B O 1
ATOM 1242 N N . LEU B 1 7 ? 7.062 -23.859 -14.375 1 84.5 7 LEU B N 1
ATOM 1243 C CA . LEU B 1 7 ? 6.172 -24.969 -14.703 1 84.5 7 LEU B CA 1
ATOM 1244 C C . LEU B 1 7 ? 5.59 -25.594 -13.438 1 84.5 7 LEU B C 1
ATOM 1246 O O . LEU B 1 7 ? 4.406 -25.938 -13.391 1 84.5 7 LEU B O 1
ATOM 1250 N N . GLU B 1 8 ? 6.355 -25.75 -12.391 1 90.44 8 GLU B N 1
ATOM 1251 C CA . GLU B 1 8 ? 5.879 -26.328 -11.133 1 90.44 8 GLU B CA 1
ATOM 1252 C C . GLU B 1 8 ? 4.855 -25.422 -10.461 1 90.44 8 GLU B C 1
ATOM 1254 O O . GLU B 1 8 ? 3.887 -25.891 -9.867 1 90.44 8 GLU B O 1
ATOM 1259 N N . ALA B 1 9 ? 5.117 -24.203 -10.586 1 92.44 9 ALA B N 1
ATOM 1260 C CA . ALA B 1 9 ? 4.191 -23.234 -10.008 1 92.44 9 ALA B CA 1
ATOM 1261 C C . ALA B 1 9 ? 2.836 -23.281 -10.711 1 92.44 9 ALA B C 1
ATOM 1263 O O . ALA B 1 9 ? 1.791 -23.156 -10.062 1 92.44 9 ALA B O 1
ATOM 1264 N N . LEU B 1 10 ? 2.877 -23.469 -11.992 1 95.38 10 LEU B N 1
ATOM 1265 C CA . LEU B 1 10 ? 1.636 -23.562 -12.75 1 95.38 10 LEU B CA 1
ATOM 1266 C C . LEU B 1 10 ? 0.867 -24.828 -12.391 1 95.38 10 LEU B C 1
ATOM 1268 O O . LEU B 1 10 ? -0.362 -24.812 -12.281 1 95.38 10 LEU B O 1
ATOM 1272 N N . ASP B 1 11 ? 1.585 -25.875 -12.203 1 94.75 11 ASP B N 1
ATOM 1273 C CA . ASP B 1 11 ? 0.952 -27.109 -11.781 1 94.75 11 ASP B CA 1
ATOM 1274 C C . ASP B 1 11 ? 0.294 -26.953 -10.406 1 94.75 11 ASP B C 1
ATOM 1276 O O . ASP B 1 11 ? -0.822 -27.438 -10.188 1 94.75 11 ASP B O 1
ATOM 1280 N N . THR B 1 12 ? 0.986 -26.359 -9.562 1 94.38 12 THR B N 1
ATOM 1281 C CA . THR B 1 12 ? 0.438 -26.109 -8.234 1 94.38 12 THR B CA 1
ATOM 1282 C C . THR B 1 12 ? -0.832 -25.266 -8.328 1 94.38 12 THR B C 1
ATOM 1284 O O . THR B 1 12 ? -1.821 -25.547 -7.648 1 94.38 12 THR B O 1
ATOM 1287 N N . ALA B 1 13 ? -0.796 -24.25 -9.164 1 96.56 13 ALA B N 1
ATOM 1288 C CA . ALA B 1 13 ? -1.961 -23.391 -9.352 1 96.56 13 ALA B CA 1
ATOM 1289 C C . ALA B 1 13 ? -3.162 -24.203 -9.844 1 96.56 13 ALA B C 1
ATOM 1291 O O . ALA B 1 13 ? -4.285 -23.984 -9.391 1 96.56 13 ALA B O 1
ATOM 1292 N N . GLU B 1 14 ? -2.887 -25.078 -10.734 1 96.5 14 GLU B N 1
ATOM 1293 C CA . GLU B 1 14 ? -3.949 -25.938 -11.242 1 96.5 14 GLU B CA 1
ATOM 1294 C C . GLU B 1 14 ? -4.551 -26.797 -10.133 1 96.5 14 GLU B C 1
ATOM 1296 O O . GLU B 1 14 ? -5.77 -26.938 -10.039 1 96.5 14 GLU B O 1
ATOM 1301 N N . ARG B 1 15 ? -3.734 -27.312 -9.344 1 95.44 15 ARG B N 1
ATOM 1302 C CA . ARG B 1 15 ? -4.18 -28.156 -8.234 1 95.44 15 ARG B CA 1
ATOM 1303 C C . ARG B 1 15 ? -5.004 -27.344 -7.234 1 95.44 15 ARG B C 1
ATOM 1305 O O . ARG B 1 15 ? -6.055 -27.797 -6.781 1 95.44 15 ARG B O 1
ATOM 1312 N N . VAL B 1 16 ? -4.496 -26.172 -6.906 1 94.94 16 VAL B N 1
ATOM 1313 C CA . VAL B 1 16 ? -5.188 -25.297 -5.965 1 94.94 16 VAL B CA 1
ATOM 1314 C C . VAL B 1 16 ? -6.586 -24.969 -6.492 1 94.94 16 VAL B C 1
ATOM 1316 O O . VAL B 1 16 ? -7.57 -25.078 -5.758 1 94.94 16 VAL B O 1
ATOM 1319 N N . CYS B 1 17 ? -6.676 -24.656 -7.754 1 97.06 17 CYS B N 1
ATOM 1320 C CA . CYS B 1 17 ? -7.957 -24.297 -8.359 1 97.06 17 CYS B CA 1
ATOM 1321 C C . CYS B 1 17 ? -8.891 -25.516 -8.391 1 97.06 17 CYS B C 1
ATOM 1323 O O . CYS B 1 17 ? -10.07 -25.391 -8.07 1 97.06 17 CYS B O 1
ATOM 1325 N N . ALA B 1 18 ? -8.312 -26.625 -8.703 1 96.56 18 ALA B N 1
ATOM 1326 C CA . ALA B 1 18 ? -9.109 -27.844 -8.75 1 96.56 18 ALA B CA 1
ATOM 1327 C C . ALA B 1 18 ? -9.68 -28.188 -7.379 1 96.56 18 ALA B C 1
ATOM 1329 O O . ALA B 1 18 ? -10.859 -28.531 -7.262 1 96.56 18 ALA B O 1
ATOM 1330 N N . GLN B 1 19 ? -8.914 -28.078 -6.379 1 95.5 19 GLN B N 1
ATOM 1331 C CA . GLN B 1 19 ? -9.328 -28.375 -5.012 1 95.5 19 GLN B CA 1
ATOM 1332 C C . GLN B 1 19 ? -10.445 -27.453 -4.555 1 95.5 19 GLN B C 1
ATOM 1334 O O . GLN B 1 19 ? -11.305 -27.844 -3.766 1 95.5 19 GLN B O 1
ATOM 1339 N N . ARG B 1 20 ? -10.43 -26.297 -5.121 1 94.75 20 ARG B N 1
ATOM 1340 C CA . ARG B 1 20 ? -11.398 -25.297 -4.691 1 94.75 20 ARG B CA 1
ATOM 1341 C C . ARG B 1 20 ? -12.602 -25.25 -5.633 1 94.75 20 ARG B C 1
ATOM 1343 O O . ARG B 1 20 ? -13.539 -24.484 -5.418 1 94.75 20 ARG B O 1
ATOM 1350 N N . GLY B 1 21 ? -12.539 -26.031 -6.656 1 97.25 21 GLY B N 1
ATOM 1351 C CA . GLY B 1 21 ? -13.648 -26.125 -7.586 1 97.25 21 GLY B CA 1
ATOM 1352 C C . GLY B 1 21 ? -13.766 -24.922 -8.508 1 97.25 21 GLY B C 1
ATOM 1353 O O . GLY B 1 21 ? -14.859 -24.578 -8.961 1 97.25 21 GLY B O 1
ATOM 1354 N N . VAL B 1 22 ? -12.703 -24.188 -8.695 1 97.25 22 VAL B N 1
ATOM 1355 C CA . VAL B 1 22 ? -12.695 -23.062 -9.617 1 97.25 22 VAL B CA 1
ATOM 1356 C C . VAL B 1 22 ? -11.797 -23.375 -10.812 1 97.25 22 VAL B C 1
ATOM 1358 O O . VAL B 1 22 ? -11.016 -24.328 -10.773 1 97.25 22 VAL B O 1
ATOM 1361 N N . ARG B 1 23 ? -11.953 -22.578 -11.914 1 97.5 23 ARG B N 1
ATOM 1362 C CA . ARG B 1 23 ? -11.273 -22.922 -13.156 1 97.5 23 ARG B CA 1
ATOM 1363 C C . ARG B 1 23 ? -10.117 -21.953 -13.422 1 97.5 23 ARG B C 1
ATOM 1365 O O . ARG B 1 23 ? -10.312 -20.734 -13.469 1 97.5 23 ARG B O 1
ATOM 1372 N N . LEU B 1 24 ? -9.031 -22.547 -13.562 1 98.12 24 LEU B N 1
ATOM 1373 C CA . LEU B 1 24 ? -7.906 -21.812 -14.133 1 98.12 24 LEU B CA 1
ATOM 1374 C C . LEU B 1 24 ? -7.961 -21.844 -15.656 1 98.12 24 LEU B C 1
ATOM 1376 O O . LEU B 1 24 ? -7.379 -22.719 -16.281 1 98.12 24 LEU B O 1
ATOM 1380 N N . THR B 1 25 ? -8.656 -20.828 -16.234 1 97.69 25 THR B N 1
ATOM 1381 C CA . THR B 1 25 ? -8.812 -20.781 -17.688 1 97.69 25 THR B CA 1
ATOM 1382 C C . THR B 1 25 ? -7.461 -20.562 -18.359 1 97.69 25 THR B C 1
ATOM 1384 O O . THR B 1 25 ? -6.473 -20.25 -17.703 1 97.69 25 THR B O 1
ATOM 1387 N N . SER B 1 26 ? -7.496 -20.734 -19.688 1 96.75 26 SER B N 1
ATOM 1388 C CA . SER B 1 26 ? -6.266 -20.547 -20.453 1 96.75 26 SER B CA 1
ATOM 1389 C C . SER B 1 26 ? -5.73 -19.125 -20.281 1 96.75 26 SER B C 1
ATOM 1391 O O . SER B 1 26 ? -4.52 -18.922 -20.188 1 96.75 26 SER B O 1
ATOM 1393 N N . LEU B 1 27 ? -6.609 -18.156 -20.25 1 96 27 LEU B N 1
ATOM 1394 C CA . LEU B 1 27 ? -6.188 -16.781 -20.094 1 96 27 LEU B CA 1
ATOM 1395 C C . LEU B 1 27 ? -5.586 -16.531 -18.719 1 96 27 LEU B C 1
ATOM 1397 O O . LEU B 1 27 ? -4.535 -15.906 -18.594 1 96 27 LEU B O 1
ATOM 1401 N N . ARG B 1 28 ? -6.277 -17 -17.688 1 98 28 ARG B N 1
ATOM 1402 C CA . ARG B 1 28 ? -5.773 -16.875 -16.312 1 98 28 ARG B CA 1
ATOM 1403 C C . ARG B 1 28 ? -4.398 -17.531 -16.188 1 98 28 ARG B C 1
ATOM 1405 O O . ARG B 1 28 ? -3.504 -16.969 -15.539 1 98 28 ARG B O 1
ATOM 1412 N N . ARG B 1 29 ? -4.258 -18.625 -16.859 1 97.5 29 ARG B N 1
ATOM 1413 C CA . ARG B 1 29 ? -2.988 -19.344 -16.844 1 97.5 29 ARG B CA 1
ATOM 1414 C C . ARG B 1 29 ? -1.895 -18.531 -17.531 1 97.5 29 ARG B C 1
ATOM 1416 O O . ARG B 1 29 ? -0.769 -18.453 -17.031 1 97.5 29 ARG B O 1
ATOM 1423 N N . ARG B 1 30 ? -2.205 -17.953 -18.641 1 96.12 30 ARG B N 1
ATOM 1424 C CA . ARG B 1 30 ? -1.242 -17.141 -19.359 1 96.12 30 ARG B CA 1
ATOM 1425 C C . ARG B 1 30 ? -0.815 -15.93 -18.547 1 96.12 30 ARG B C 1
ATOM 1427 O O . ARG B 1 30 ? 0.362 -15.562 -18.531 1 96.12 30 ARG B O 1
ATOM 1434 N N . VAL B 1 31 ? -1.75 -15.289 -17.922 1 97.69 31 VAL B N 1
ATOM 1435 C CA . VAL B 1 31 ? -1.452 -14.141 -17.062 1 97.69 31 VAL B CA 1
ATOM 1436 C C . VAL B 1 31 ? -0.518 -14.562 -15.938 1 97.69 31 VAL B C 1
ATOM 1438 O O . VAL B 1 31 ? 0.502 -13.914 -15.688 1 97.69 31 VAL B O 1
ATOM 1441 N N . LEU B 1 32 ? -0.857 -15.641 -15.305 1 97.75 32 LEU B N 1
ATOM 1442 C CA . LEU B 1 32 ? -0.025 -16.141 -14.219 1 97.75 32 LEU B CA 1
ATOM 1443 C C . LEU B 1 32 ? 1.375 -16.484 -14.719 1 97.75 32 LEU B C 1
ATOM 1445 O O . LEU B 1 32 ? 2.369 -16.156 -14.062 1 97.75 32 LEU B O 1
ATOM 1449 N N . GLU B 1 33 ? 1.396 -17.125 -15.844 1 97.19 33 GLU B N 1
ATOM 1450 C CA . GLU B 1 33 ? 2.682 -17.5 -16.438 1 97.19 33 GLU B CA 1
ATOM 1451 C C . GLU B 1 33 ? 3.561 -16.266 -16.656 1 97.19 33 GLU B C 1
ATOM 1453 O O . GLU B 1 33 ? 4.754 -16.281 -16.344 1 97.19 33 GLU B O 1
ATOM 1458 N N . GLN B 1 34 ? 3.002 -15.219 -17.219 1 96.44 34 GLN B N 1
ATOM 1459 C CA . GLN B 1 34 ? 3.758 -13.992 -17.453 1 96.44 34 GLN B CA 1
ATOM 1460 C C . GLN B 1 34 ? 4.262 -13.398 -16.141 1 96.44 34 GLN B C 1
ATOM 1462 O O . GLN B 1 34 ? 5.387 -12.898 -16.078 1 96.44 34 GLN B O 1
ATOM 1467 N N . ILE B 1 35 ? 3.459 -13.445 -15.117 1 97.06 35 ILE B N 1
ATOM 1468 C CA . ILE B 1 35 ? 3.854 -12.93 -13.812 1 97.06 35 ILE B CA 1
ATOM 1469 C C . ILE B 1 35 ? 5.016 -13.75 -13.266 1 97.06 35 ILE B C 1
ATOM 1471 O O . ILE B 1 35 ? 5.992 -13.203 -12.758 1 97.06 35 ILE B O 1
ATOM 1475 N N . LEU B 1 36 ? 4.953 -15.039 -13.406 1 95.81 36 LEU B N 1
ATOM 1476 C CA . LEU B 1 36 ? 5.996 -15.945 -12.938 1 95.81 36 LEU B CA 1
ATOM 1477 C C . LEU B 1 36 ? 7.301 -15.703 -13.688 1 95.81 36 LEU B C 1
ATOM 1479 O O . LEU B 1 36 ? 8.375 -15.703 -13.078 1 95.81 36 LEU B O 1
ATOM 1483 N N . LYS B 1 37 ? 7.199 -15.438 -14.945 1 94.12 37 LYS B N 1
ATOM 1484 C CA . LYS B 1 37 ? 8.375 -15.211 -15.781 1 94.12 37 LYS B CA 1
ATOM 1485 C C . LYS B 1 37 ? 9.078 -13.914 -15.406 1 94.12 37 LYS B C 1
ATOM 1487 O O . LYS B 1 37 ? 10.297 -13.797 -15.547 1 94.12 37 LYS B O 1
ATOM 1492 N N . THR B 1 38 ? 8.367 -12.914 -15.016 1 91.75 38 THR B N 1
ATOM 1493 C CA . THR B 1 38 ? 8.922 -11.609 -14.656 1 91.75 38 THR B CA 1
ATOM 1494 C C . THR B 1 38 ? 9.867 -11.734 -13.469 1 91.75 38 THR B C 1
ATOM 1496 O O . THR B 1 38 ? 10.883 -11.031 -13.406 1 91.75 38 THR B O 1
ATOM 1499 N N . GLY B 1 39 ? 9.578 -12.664 -12.477 1 89.44 39 GLY B N 1
ATOM 1500 C CA . GLY B 1 39 ? 10.414 -12.836 -11.297 1 89.44 39 GLY B CA 1
ATOM 1501 C C . GLY B 1 39 ? 10.406 -11.633 -10.383 1 89.44 39 GLY B C 1
ATOM 1502 O O . GLY B 1 39 ? 11.312 -11.461 -9.562 1 89.44 39 GLY B O 1
ATOM 1503 N N . GLY B 1 40 ? 9.539 -10.812 -10.453 1 92.44 40 GLY B N 1
ATOM 1504 C CA . GLY B 1 40 ? 9.336 -9.602 -9.68 1 92.44 40 GLY B CA 1
ATOM 1505 C C . GLY B 1 40 ? 7.973 -8.969 -9.906 1 92.44 40 GLY B C 1
ATOM 1506 O O . GLY B 1 40 ? 7.008 -9.672 -10.219 1 92.44 40 GLY B O 1
ATOM 1507 N N . VAL B 1 41 ? 7.984 -7.707 -9.672 1 96.94 41 VAL B N 1
ATOM 1508 C CA . VAL B 1 41 ? 6.715 -6.996 -9.766 1 96.94 41 VAL B CA 1
ATOM 1509 C C . VAL B 1 41 ? 6.438 -6.617 -11.219 1 96.94 41 VAL B C 1
ATOM 1511 O O . VAL B 1 41 ? 7.34 -6.156 -11.93 1 96.94 41 VAL B O 1
ATOM 1514 N N . ILE B 1 42 ? 5.223 -6.898 -11.641 1 96.81 42 ILE B N 1
ATOM 1515 C CA . ILE B 1 42 ? 4.809 -6.465 -12.969 1 96.81 42 ILE B CA 1
ATOM 1516 C C . ILE B 1 42 ? 3.52 -5.648 -12.867 1 96.81 42 ILE B C 1
ATOM 1518 O O . ILE B 1 42 ? 2.617 -5.996 -12.102 1 96.81 42 ILE B O 1
ATOM 1522 N N . LYS B 1 43 ? 3.436 -4.59 -13.602 1 97.69 43 LYS B N 1
ATOM 1523 C CA . LYS B 1 43 ? 2.236 -3.756 -13.633 1 97.69 43 LYS B CA 1
ATOM 1524 C C . LYS B 1 43 ? 1.235 -4.27 -14.664 1 97.69 43 LYS B C 1
ATOM 1526 O O . LYS B 1 43 ? 1.618 -4.918 -15.641 1 97.69 43 LYS B O 1
ATOM 1531 N N . ALA B 1 44 ? -0.041 -3.918 -14.438 1 97.25 44 ALA B N 1
ATOM 1532 C CA . ALA B 1 44 ? -1.104 -4.387 -15.32 1 97.25 44 ALA B CA 1
ATOM 1533 C C . ALA B 1 44 ? -0.854 -3.947 -16.766 1 97.25 44 ALA B C 1
ATOM 1535 O O . ALA B 1 44 ? -0.998 -4.742 -17.688 1 97.25 44 ALA B O 1
ATOM 1536 N N . TYR B 1 45 ? -0.406 -2.738 -16.906 1 95.69 45 TYR B N 1
ATOM 1537 C CA . TYR B 1 45 ? -0.183 -2.236 -18.25 1 95.69 45 TYR B CA 1
ATOM 1538 C C . TYR B 1 45 ? 0.934 -3.01 -18.953 1 95.69 45 TYR B C 1
ATOM 1540 O O . TYR B 1 45 ? 0.852 -3.295 -20.141 1 95.69 45 TYR B O 1
ATOM 1548 N N . ASP B 1 46 ? 1.9 -3.328 -18.281 1 96.31 46 ASP B N 1
ATOM 1549 C CA . ASP B 1 46 ? 2.982 -4.145 -18.812 1 96.31 46 ASP B CA 1
ATOM 1550 C C . ASP B 1 46 ? 2.486 -5.539 -19.188 1 96.31 46 ASP B C 1
ATOM 1552 O O . ASP B 1 46 ? 2.898 -6.098 -20.219 1 96.31 46 ASP B O 1
ATOM 1556 N N . LEU B 1 47 ? 1.668 -6.082 -18.344 1 96.62 47 LEU B N 1
ATOM 1557 C CA . LEU B 1 47 ? 1.073 -7.387 -18.625 1 96.62 47 LEU B CA 1
ATOM 1558 C C . LEU B 1 47 ? 0.258 -7.355 -19.906 1 96.62 47 LEU B C 1
ATOM 1560 O O . LEU B 1 47 ? 0.38 -8.25 -20.75 1 96.62 47 LEU B O 1
ATOM 1564 N N . ILE B 1 48 ? -0.563 -6.32 -20.031 1 96.88 48 ILE B N 1
ATOM 1565 C CA . ILE B 1 48 ? -1.396 -6.16 -21.219 1 96.88 48 ILE B CA 1
ATOM 1566 C C . ILE B 1 48 ? -0.513 -6.098 -22.453 1 96.88 48 ILE B C 1
ATOM 1568 O O . ILE B 1 48 ? -0.786 -6.77 -23.453 1 96.88 48 ILE B O 1
ATOM 1572 N N . HIS B 1 49 ? 0.541 -5.395 -22.344 1 95.5 49 HIS B N 1
ATOM 1573 C CA . HIS B 1 49 ? 1.473 -5.273 -23.453 1 95.5 49 HIS B CA 1
ATOM 1574 C C . HIS B 1 49 ? 2.146 -6.609 -23.766 1 95.5 49 HIS B C 1
ATOM 1576 O O . HIS B 1 49 ? 2.258 -7.008 -24.922 1 95.5 49 HIS B O 1
ATOM 1582 N N . ALA B 1 50 ? 2.535 -7.254 -22.734 1 93.81 50 ALA B N 1
ATOM 1583 C CA . ALA B 1 50 ? 3.256 -8.516 -22.891 1 93.81 50 ALA B CA 1
ATOM 1584 C C . ALA B 1 50 ? 2.352 -9.594 -23.484 1 93.81 50 ALA B C 1
ATOM 1586 O O . ALA B 1 50 ? 2.818 -10.484 -24.203 1 93.81 50 ALA B O 1
ATOM 1587 N N . LEU B 1 51 ? 1.131 -9.516 -23.172 1 94.69 51 LEU B N 1
ATOM 1588 C CA . LEU B 1 51 ? 0.191 -10.547 -23.594 1 94.69 51 LEU B CA 1
ATOM 1589 C C . LEU B 1 51 ? -0.422 -10.203 -24.953 1 94.69 51 LEU B C 1
ATOM 1591 O O . LEU B 1 51 ? -1.131 -11.023 -25.547 1 94.69 51 LEU B O 1
ATOM 1595 N N . SER B 1 52 ? -0.186 -8.961 -25.344 1 92.31 52 SER B N 1
ATOM 1596 C CA . SER B 1 52 ? -0.717 -8.523 -26.625 1 92.31 52 SER B CA 1
ATOM 1597 C C . SER B 1 52 ? 0.293 -8.742 -27.75 1 92.31 52 SER B C 1
ATOM 1599 O O . SER B 1 52 ? 1.503 -8.734 -27.516 1 92.31 52 SER B O 1
ATOM 1601 N N . SER B 1 53 ? -0.243 -9.148 -28.953 1 85.94 53 SER B N 1
ATOM 1602 C CA . SER B 1 53 ? 0.553 -9.258 -30.172 1 85.94 53 SER B CA 1
ATOM 1603 C C . SER B 1 53 ? 0.053 -8.289 -31.234 1 85.94 53 SER B C 1
ATOM 1605 O O . SER B 1 53 ? -0.933 -7.578 -31.031 1 85.94 53 SER B O 1
ATOM 1607 N N . ALA B 1 54 ? 0.953 -8.297 -32.25 1 76.94 54 ALA B N 1
ATOM 1608 C CA . ALA B 1 54 ? 0.594 -7.426 -33.375 1 76.94 54 ALA B CA 1
ATOM 1609 C C . ALA B 1 54 ? -0.8 -7.754 -33.906 1 76.94 54 ALA B C 1
ATOM 1611 O O . ALA B 1 54 ? -1.559 -6.855 -34.281 1 76.94 54 ALA B O 1
ATOM 1612 N N . ASP B 1 55 ? -1.201 -8.844 -33.812 1 79.5 55 ASP B N 1
ATOM 1613 C CA . ASP B 1 55 ? -2.443 -9.258 -34.469 1 79.5 55 ASP B CA 1
ATOM 1614 C C . ASP B 1 55 ? -3.559 -9.445 -33.438 1 79.5 55 ASP B C 1
ATOM 1616 O O . ASP B 1 55 ? -4.734 -9.531 -33.812 1 79.5 55 ASP B O 1
ATOM 1620 N N . ARG B 1 56 ? -3.117 -9.492 -32.188 1 86.5 56 ARG B N 1
ATOM 1621 C CA . ARG B 1 56 ? -4.125 -9.797 -31.172 1 86.5 56 ARG B CA 1
ATOM 1622 C C . ARG B 1 56 ? -3.877 -8.992 -29.906 1 86.5 56 ARG B C 1
ATOM 1624 O O . ARG B 1 56 ? -2.914 -9.258 -29.172 1 86.5 56 ARG B O 1
ATOM 1631 N N . SER B 1 57 ? -4.746 -8.008 -29.688 1 89.19 57 SER B N 1
ATOM 1632 C CA . SER B 1 57 ? -4.648 -7.207 -28.469 1 89.19 57 SER B CA 1
ATOM 1633 C C . SER B 1 57 ? -5.602 -7.719 -27.391 1 89.19 57 SER B C 1
ATOM 1635 O O . SER B 1 57 ? -6.746 -8.07 -27.688 1 89.19 57 SER B O 1
ATOM 1637 N N . ILE B 1 58 ? -5.051 -7.918 -26.297 1 93.25 58 ILE B N 1
ATOM 1638 C CA . ILE B 1 58 ? -5.91 -8.297 -25.188 1 93.25 58 ILE B CA 1
ATOM 1639 C C . ILE B 1 58 ? -6.547 -7.043 -24.578 1 93.25 58 ILE B C 1
ATOM 1641 O O . ILE B 1 58 ? -5.883 -6.016 -24.422 1 93.25 58 ILE B O 1
ATOM 1645 N N . LYS B 1 59 ? -7.781 -7.16 -24.297 1 94.81 59 LYS B N 1
ATOM 1646 C CA . LYS B 1 59 ? -8.5 -6.027 -23.719 1 94.81 59 LYS B CA 1
ATOM 1647 C C . LYS B 1 59 ? -8.203 -5.887 -22.234 1 94.81 59 LYS B C 1
ATOM 1649 O O . LYS B 1 59 ? -8.18 -6.883 -21.5 1 94.81 59 LYS B O 1
ATOM 1654 N N . PRO B 1 60 ? -8.109 -4.688 -21.734 1 96.19 60 PRO B N 1
ATOM 1655 C CA . PRO B 1 60 ? -7.734 -4.434 -20.344 1 96.19 60 PRO B CA 1
ATOM 1656 C C . PRO B 1 60 ? -8.703 -5.07 -19.344 1 96.19 60 PRO B C 1
ATOM 1658 O O . PRO B 1 60 ? -8.273 -5.758 -18.422 1 96.19 60 PRO B O 1
ATOM 1661 N N . PRO B 1 61 ? -10.008 -4.992 -19.516 1 96.56 61 PRO B N 1
ATOM 1662 C CA . PRO B 1 61 ? -10.906 -5.582 -18.516 1 96.56 61 PRO B CA 1
ATOM 1663 C C . PRO B 1 61 ? -10.68 -7.082 -18.344 1 96.56 61 PRO B C 1
ATOM 1665 O O . PRO B 1 61 ? -10.852 -7.613 -17.234 1 96.56 61 PRO B O 1
ATOM 1668 N N . THR B 1 62 ? -10.289 -7.695 -19.422 1 96.12 62 THR B N 1
ATOM 1669 C CA . THR B 1 62 ? -10.055 -9.133 -19.375 1 96.12 62 THR B CA 1
ATOM 1670 C C . THR B 1 62 ? -8.844 -9.453 -18.484 1 96.12 62 THR B C 1
ATOM 1672 O O . THR B 1 62 ? -8.883 -10.391 -17.688 1 96.12 62 THR B O 1
ATOM 1675 N N . VAL B 1 63 ? -7.812 -8.648 -18.625 1 97.62 63 VAL B N 1
ATOM 1676 C CA . VAL B 1 63 ? -6.609 -8.844 -17.828 1 97.62 63 VAL B CA 1
ATOM 1677 C C . VAL B 1 63 ? -6.914 -8.562 -16.359 1 97.62 63 VAL B C 1
ATOM 1679 O O . VAL B 1 63 ? -6.512 -9.328 -15.469 1 97.62 63 VAL B O 1
ATOM 1682 N N . TYR B 1 64 ? -7.68 -7.574 -16.141 1 98.06 64 TYR B N 1
ATOM 1683 C CA . TYR B 1 64 ? -7.961 -7.188 -14.766 1 98.06 64 TYR B CA 1
ATOM 1684 C C . TYR B 1 64 ? -8.852 -8.219 -14.078 1 98.06 64 TYR B C 1
ATOM 1686 O O . TYR B 1 64 ? -8.727 -8.445 -12.875 1 98.06 64 TYR B O 1
ATOM 1694 N N . ARG B 1 65 ? -9.695 -8.805 -14.805 1 97.94 65 ARG B N 1
ATOM 1695 C CA . ARG B 1 65 ? -10.508 -9.875 -14.242 1 97.94 65 ARG B CA 1
ATOM 1696 C C . ARG B 1 65 ? -9.656 -11.094 -13.891 1 97.94 65 ARG B C 1
ATOM 1698 O O . ARG B 1 65 ? -9.891 -11.742 -12.867 1 97.94 65 ARG B O 1
ATOM 1705 N N . SER B 1 66 ? -8.75 -11.359 -14.812 1 98.5 66 SER B N 1
ATOM 1706 C CA . SER B 1 66 ? -7.828 -12.453 -14.516 1 98.5 66 SER B CA 1
ATOM 1707 C C . SER B 1 66 ? -7.02 -12.172 -13.258 1 98.5 66 SER B C 1
ATOM 1709 O O . SER B 1 66 ? -6.855 -13.047 -12.406 1 98.5 66 SER B O 1
ATOM 1711 N N . LEU B 1 67 ? -6.547 -10.992 -13.195 1 98.38 67 LEU B N 1
ATOM 1712 C CA . LEU B 1 67 ? -5.781 -10.586 -12.023 1 98.38 67 LEU B CA 1
ATOM 1713 C C . LEU B 1 67 ? -6.621 -10.711 -10.758 1 98.38 67 LEU B C 1
ATOM 1715 O O . LEU B 1 67 ? -6.152 -11.227 -9.742 1 98.38 67 LEU B O 1
ATOM 1719 N N . ALA B 1 68 ? -7.852 -10.289 -10.828 1 97.81 68 ALA B N 1
ATOM 1720 C CA . ALA B 1 68 ? -8.75 -10.383 -9.68 1 97.81 68 ALA B CA 1
ATOM 1721 C C . ALA B 1 68 ? -8.945 -11.828 -9.25 1 97.81 68 ALA B C 1
ATOM 1723 O O . ALA B 1 68 ? -8.938 -12.133 -8.055 1 97.81 68 ALA B O 1
ATOM 1724 N N . PHE B 1 69 ? -9.102 -12.68 -10.195 1 98.12 69 PHE B N 1
ATOM 1725 C CA . PHE B 1 69 ? -9.258 -14.102 -9.922 1 98.12 69 PHE B CA 1
ATOM 1726 C C . PHE B 1 69 ? -8.023 -14.656 -9.227 1 98.12 69 PHE B C 1
ATOM 1728 O O . PHE B 1 69 ? -8.133 -15.336 -8.203 1 98.12 69 PHE B O 1
ATOM 1735 N N . LEU B 1 70 ? -6.879 -14.375 -9.812 1 97.44 70 LEU B N 1
ATOM 1736 C CA . LEU B 1 70 ? -5.629 -14.906 -9.281 1 97.44 70 LEU B CA 1
ATOM 1737 C C . LEU B 1 70 ? -5.371 -14.391 -7.867 1 97.44 70 LEU B C 1
ATOM 1739 O O . LEU B 1 70 ? -4.844 -15.125 -7.023 1 97.44 70 LEU B O 1
ATOM 1743 N N . LEU B 1 71 ? -5.738 -13.164 -7.602 1 95.81 71 LEU B N 1
ATOM 1744 C CA . LEU B 1 71 ? -5.641 -12.602 -6.258 1 95.81 71 LEU B CA 1
ATOM 1745 C C . LEU B 1 71 ? -6.562 -13.328 -5.293 1 95.81 71 LEU B C 1
ATOM 1747 O O . LEU B 1 71 ? -6.141 -13.727 -4.203 1 95.81 71 LEU B O 1
ATOM 1751 N N . GLU B 1 72 ? -7.715 -13.523 -5.734 1 94.25 72 GLU B N 1
ATOM 1752 C CA . GLU B 1 72 ? -8.719 -14.18 -4.906 1 94.25 72 GLU B CA 1
ATOM 1753 C C . GLU B 1 72 ? -8.281 -15.586 -4.512 1 94.25 72 GLU B C 1
ATOM 1755 O O . GLU B 1 72 ? -8.5 -16.016 -3.381 1 94.25 72 GLU B O 1
ATOM 1760 N N . GLN B 1 73 ? -7.656 -16.172 -5.398 1 94.88 73 GLN B N 1
ATOM 1761 C CA . GLN B 1 73 ? -7.266 -17.562 -5.164 1 94.88 73 GLN B CA 1
ATOM 1762 C C . GLN B 1 73 ? -5.906 -17.641 -4.473 1 94.88 73 GLN B C 1
ATOM 1764 O O . GLN B 1 73 ? -5.402 -18.719 -4.203 1 94.88 73 GLN B O 1
ATOM 1769 N N . GLY B 1 74 ? -5.309 -16.562 -4.227 1 94.06 74 GLY B N 1
ATOM 1770 C CA . GLY B 1 74 ? -4.059 -16.516 -3.484 1 94.06 74 GLY B CA 1
ATOM 1771 C C . GLY B 1 74 ? -2.865 -16.969 -4.305 1 94.06 74 GLY B C 1
ATOM 1772 O O . GLY B 1 74 ? -1.892 -17.5 -3.762 1 94.06 74 GLY B O 1
ATOM 1773 N N . LEU B 1 75 ? -2.93 -16.812 -5.594 1 95.69 75 LEU B N 1
ATOM 1774 C CA . LEU B 1 75 ? -1.866 -17.281 -6.484 1 95.69 75 LEU B CA 1
ATOM 1775 C C . LEU B 1 75 ? -0.883 -16.141 -6.781 1 95.69 75 LEU B C 1
ATOM 1777 O O . LEU B 1 75 ? 0.239 -16.391 -7.223 1 95.69 75 LEU B O 1
ATOM 1781 N N . ILE B 1 76 ? -1.336 -14.914 -6.57 1 96.25 76 ILE B N 1
ATOM 1782 C CA . ILE B 1 76 ? -0.489 -13.734 -6.703 1 96.25 76 ILE B CA 1
ATOM 1783 C C . ILE B 1 76 ? -0.788 -12.758 -5.566 1 96.25 76 ILE B C 1
ATOM 1785 O O . ILE B 1 76 ? -1.782 -12.914 -4.855 1 96.25 76 ILE B O 1
ATOM 1789 N N . HIS B 1 77 ? 0.097 -11.836 -5.352 1 96.31 77 HIS B N 1
ATOM 1790 C CA . HIS B 1 77 ? -0.086 -10.727 -4.418 1 96.31 77 HIS B CA 1
ATOM 1791 C C . HIS B 1 77 ? -0.007 -9.383 -5.137 1 96.31 77 HIS B C 1
ATOM 1793 O O . HIS B 1 77 ? 0.729 -9.242 -6.113 1 96.31 77 HIS B O 1
ATOM 1799 N N . ARG B 1 78 ? -0.809 -8.484 -4.66 1 96.38 78 ARG B N 1
ATOM 1800 C CA . ARG B 1 78 ? -0.647 -7.102 -5.102 1 96.38 78 ARG B CA 1
ATOM 1801 C C . ARG B 1 78 ? 0.374 -6.367 -4.2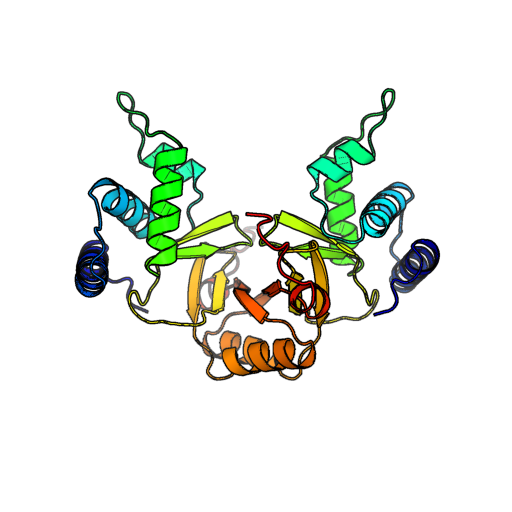38 1 96.38 78 ARG B C 1
ATOM 1803 O O . ARG B 1 78 ? 0.362 -6.488 -3.012 1 96.38 78 ARG B O 1
ATOM 1810 N N . ILE B 1 79 ? 1.283 -5.684 -4.891 1 97.31 79 ILE B N 1
ATOM 1811 C CA . ILE B 1 79 ? 2.131 -4.711 -4.203 1 97.31 79 ILE B CA 1
ATOM 1812 C C . ILE B 1 79 ? 1.537 -3.312 -4.352 1 97.31 79 ILE B C 1
ATOM 1814 O O . ILE B 1 79 ? 1.695 -2.672 -5.391 1 97.31 79 ILE B O 1
ATOM 1818 N N . GLU B 1 80 ? 0.965 -2.869 -3.283 1 97.06 80 GLU B N 1
ATOM 1819 C CA . GLU B 1 80 ? 0.249 -1.601 -3.363 1 9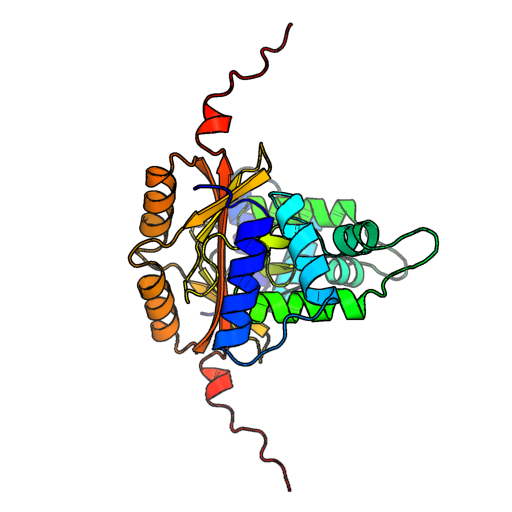7.06 80 GLU B CA 1
ATOM 1820 C C . GLU B 1 80 ? 1.208 -0.442 -3.629 1 97.06 80 GLU B C 1
ATOM 1822 O O . GLU B 1 80 ? 0.923 0.429 -4.453 1 97.06 80 GLU B O 1
ATOM 1827 N N . SER B 1 81 ? 2.354 -0.482 -3.01 1 96.38 81 SER B N 1
ATOM 1828 C CA . SER B 1 81 ? 3.295 0.629 -3.102 1 96.38 81 SER B CA 1
ATOM 1829 C C . SER B 1 81 ? 3.885 0.74 -4.504 1 96.38 81 SER B C 1
ATOM 1831 O O . SER B 1 81 ? 4.379 1.8 -4.895 1 96.38 81 SER B O 1
ATOM 1833 N N . LEU B 1 82 ? 3.83 -0.303 -5.27 1 96.31 82 LEU B N 1
ATOM 1834 C CA . LEU B 1 82 ? 4.391 -0.285 -6.617 1 96.31 82 LEU B CA 1
ATOM 1835 C C . LEU B 1 82 ? 3.287 -0.4 -7.668 1 96.31 82 LEU B C 1
ATOM 1837 O O . LEU B 1 82 ? 3.568 -0.427 -8.867 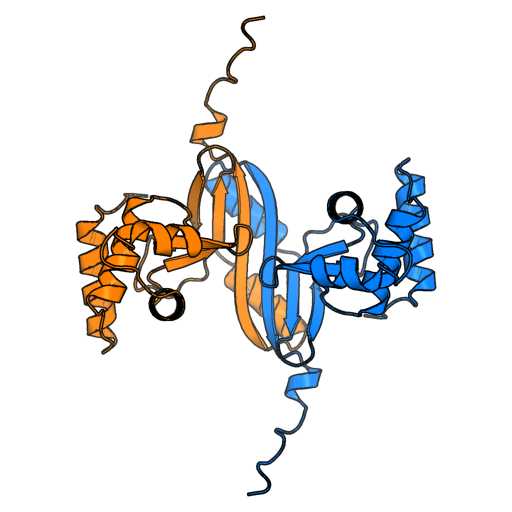1 96.31 82 LEU B O 1
ATOM 1841 N N . ASN B 1 83 ? 2.115 -0.537 -7.18 1 96.12 83 ASN B N 1
ATOM 1842 C CA . ASN B 1 83 ? 0.97 -0.7 -8.07 1 96.12 83 ASN B CA 1
ATOM 1843 C C . ASN B 1 83 ? 1.191 -1.835 -9.062 1 96.12 83 ASN B C 1
ATOM 1845 O O . ASN B 1 83 ? 0.996 -1.656 -10.266 1 96.12 83 ASN B O 1
ATOM 1849 N N . GLY B 1 84 ? 1.603 -2.947 -8.531 1 97.56 84 GLY B N 1
ATOM 1850 C CA . GLY B 1 84 ? 1.907 -4.102 -9.359 1 97.56 84 GLY B CA 1
ATOM 1851 C C . GLY B 1 84 ? 1.587 -5.422 -8.688 1 97.56 84 GLY B C 1
ATOM 1852 O O . GLY B 1 84 ? 0.954 -5.445 -7.629 1 97.56 84 GLY B O 1
ATOM 1853 N N . PHE B 1 85 ? 1.999 -6.516 -9.383 1 97.75 85 PHE B N 1
ATOM 1854 C CA . PHE B 1 85 ? 1.654 -7.859 -8.93 1 97.75 85 PHE B CA 1
ATOM 1855 C C . PHE B 1 85 ? 2.883 -8.758 -8.922 1 97.75 85 PHE B C 1
ATOM 1857 O O . PHE B 1 85 ? 3.789 -8.586 -9.742 1 97.75 85 PHE B O 1
ATOM 1864 N N . VAL B 1 86 ? 2.893 -9.695 -8.008 1 96.69 86 VAL B N 1
ATOM 1865 C CA . VAL B 1 86 ? 3.967 -10.672 -7.887 1 96.69 86 VAL B CA 1
ATOM 1866 C C . VAL B 1 86 ? 3.377 -12.055 -7.613 1 96.69 86 VAL B C 1
ATOM 1868 O O . VAL B 1 86 ? 2.318 -12.172 -6.992 1 96.69 86 VAL B O 1
ATOM 1871 N N . ALA B 1 87 ? 4.066 -13.04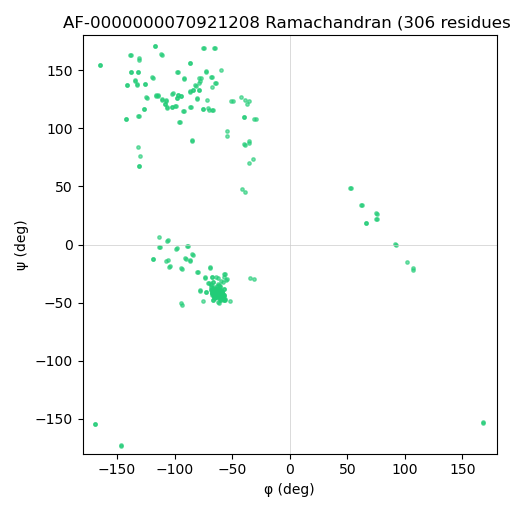7 -8.102 1 95.44 87 ALA B N 1
ATOM 1872 C CA . ALA B 1 87 ? 3.623 -14.414 -7.844 1 95.44 87 ALA B CA 1
ATOM 1873 C C . ALA B 1 87 ? 3.783 -14.773 -6.367 1 95.44 87 ALA B C 1
ATOM 1875 O O . ALA B 1 87 ? 4.742 -14.344 -5.723 1 95.44 87 ALA B O 1
ATOM 1876 N N . CYS B 1 88 ? 2.891 -15.508 -5.91 1 94.88 88 CYS B N 1
ATOM 1877 C CA . CYS B 1 88 ? 2.99 -16 -4.539 1 94.88 88 CYS B CA 1
ATOM 1878 C C . CYS B 1 88 ? 3.969 -17.172 -4.449 1 94.88 88 CYS B C 1
ATOM 1880 O O . CYS B 1 88 ? 3.93 -18.078 -5.273 1 94.88 88 CYS B O 1
ATOM 1882 N N . ASP B 1 89 ? 4.766 -17.172 -3.381 1 89.56 89 ASP B N 1
ATOM 1883 C CA . ASP B 1 89 ? 5.734 -18.25 -3.189 1 89.56 89 ASP B CA 1
ATOM 1884 C C . ASP B 1 89 ? 5.066 -19.5 -2.621 1 89.56 89 ASP B C 1
ATOM 1886 O O . ASP B 1 89 ? 5.602 -20.594 -2.74 1 89.56 89 ASP B O 1
ATOM 1890 N N . HIS B 1 90 ? 3.961 -19.328 -1.971 1 87.38 90 HIS B N 1
ATOM 1891 C CA . HIS B 1 90 ? 3.287 -20.438 -1.311 1 87.38 90 HIS B CA 1
ATOM 1892 C C . HIS B 1 90 ? 1.803 -20.469 -1.66 1 87.38 90 HIS B C 1
ATOM 1894 O O . HIS B 1 90 ? 0.95 -20.375 -0.773 1 87.38 90 HIS B O 1
ATOM 1900 N N . PRO B 1 91 ? 1.601 -20.766 -2.951 1 83.12 91 PRO B N 1
ATOM 1901 C CA . PRO B 1 91 ? 0.186 -20.797 -3.334 1 83.12 91 PRO B CA 1
ATOM 1902 C C . PRO B 1 91 ? -0.601 -21.891 -2.631 1 83.12 91 PRO B C 1
ATOM 1904 O O . PRO B 1 91 ? -0.065 -22.969 -2.379 1 83.12 91 PRO B O 1
ATOM 1907 N N . GLY B 1 92 ? -1.861 -21.547 -2.188 1 75.69 92 GLY B N 1
ATOM 1908 C CA . GLY B 1 92 ? -2.697 -22.547 -1.563 1 75.69 92 GLY B CA 1
ATOM 1909 C C . GLY B 1 92 ? -2.838 -22.375 -0.065 1 75.69 92 GLY B C 1
ATOM 1910 O O . GLY B 1 92 ? -3.697 -22.984 0.564 1 75.69 92 GLY B O 1
ATOM 1911 N N . GLU B 1 93 ? -1.922 -21.656 0.53 1 75.75 93 GLU B N 1
ATOM 1912 C CA . GLU B 1 93 ? -1.984 -21.422 1.97 1 75.75 93 GLU B CA 1
ATOM 1913 C C . GLU B 1 93 ? -2.512 -20.031 2.277 1 75.75 93 GLU B C 1
ATOM 1915 O O . GLU B 1 93 ? -2.215 -19.078 1.557 1 75.75 93 GLU B O 1
ATOM 1920 N N . ALA B 1 94 ? -3.57 -20.125 3.227 1 67.88 94 ALA B N 1
ATOM 1921 C CA . ALA B 1 94 ? -3.961 -18.812 3.738 1 67.88 94 ALA B CA 1
ATOM 1922 C C . ALA B 1 94 ? -2.844 -18.188 4.57 1 67.88 94 ALA B C 1
ATOM 1924 O O . ALA B 1 94 ? -2.256 -18.859 5.426 1 67.88 94 ALA B O 1
ATOM 1925 N N . HIS B 1 95 ? -2.299 -17.062 4.09 1 69.06 95 HIS B N 1
ATOM 1926 C CA . HIS B 1 95 ? -1.259 -16.469 4.922 1 69.06 95 HIS B CA 1
ATOM 1927 C C . HI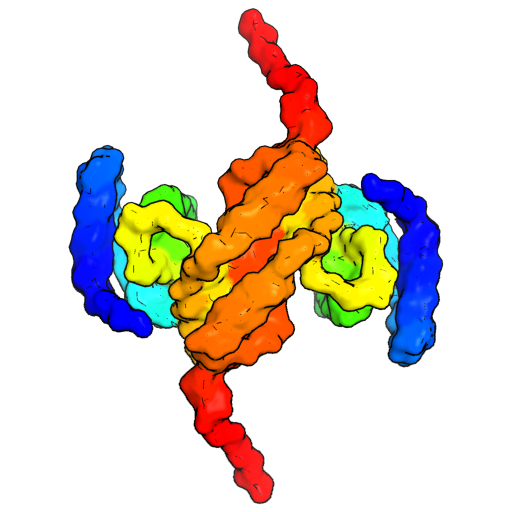S B 1 95 ? -1.354 -14.945 4.918 1 69.06 95 HIS B C 1
ATOM 1929 O O . HIS B 1 95 ? -1.888 -14.359 3.979 1 69.06 95 HIS B O 1
ATOM 1935 N N . GLU B 1 96 ? -1.18 -14.453 6.113 1 73.12 96 GLU B N 1
ATOM 1936 C CA . GLU B 1 96 ? -0.896 -13.023 6.227 1 73.12 96 GLU B CA 1
ATOM 1937 C C . GLU B 1 96 ? 0.543 -12.719 5.824 1 73.12 96 GLU B C 1
ATOM 1939 O O . GLU B 1 96 ? 1.485 -13.117 6.512 1 73.12 96 GLU B O 1
ATOM 1944 N N . THR B 1 97 ? 0.586 -11.961 4.777 1 87.31 97 THR B N 1
ATOM 1945 C CA . THR B 1 97 ? 1.91 -11.906 4.168 1 87.31 97 THR B CA 1
ATOM 1946 C C . THR B 1 97 ? 2.533 -10.523 4.34 1 87.31 97 THR B C 1
ATOM 1948 O O . THR B 1 97 ? 1.853 -9.508 4.184 1 87.31 97 THR B O 1
ATOM 1951 N N . LEU B 1 98 ? 3.711 -10.547 4.918 1 95.12 98 LEU B N 1
ATOM 1952 C CA . LEU B 1 98 ? 4.637 -9.43 4.816 1 95.12 98 LEU B CA 1
ATOM 1953 C C . LEU B 1 98 ? 5.492 -9.539 3.559 1 95.12 98 LEU B C 1
ATOM 1955 O O . LEU B 1 98 ? 6.148 -10.562 3.338 1 95.12 98 LEU B O 1
ATOM 1959 N N . LEU B 1 99 ? 5.344 -8.539 2.709 1 96.88 99 LEU B N 1
ATOM 1960 C CA . LEU B 1 99 ? 6.148 -8.516 1.491 1 96.88 99 LEU B CA 1
ATOM 1961 C C . LEU B 1 99 ? 7.301 -7.527 1.62 1 96.88 99 LEU B C 1
ATOM 1963 O O . LEU B 1 99 ? 7.078 -6.328 1.812 1 96.88 99 LEU B O 1
ATOM 1967 N N . MET B 1 100 ? 8.484 -8.008 1.532 1 97.56 100 MET B N 1
ATOM 1968 C CA . MET B 1 100 ? 9.68 -7.172 1.569 1 97.56 100 MET B CA 1
ATOM 1969 C C . MET B 1 100 ? 10.211 -6.914 0.162 1 97.56 100 MET B C 1
ATOM 1971 O O . MET B 1 100 ? 10.531 -7.855 -0.566 1 97.56 100 MET B O 1
ATOM 1975 N N . ILE B 1 101 ? 10.242 -5.688 -0.187 1 97.81 101 ILE B N 1
ATOM 1976 C CA . ILE B 1 101 ? 10.578 -5.277 -1.545 1 97.81 101 ILE B CA 1
ATOM 1977 C C . ILE B 1 101 ? 11.984 -4.68 -1.57 1 97.81 101 ILE B C 1
ATOM 1979 O O . ILE B 1 101 ? 12.234 -3.635 -0.965 1 97.81 101 ILE B O 1
ATOM 1983 N N . CYS B 1 102 ? 12.891 -5.266 -2.291 1 97.69 102 CYS B N 1
ATOM 1984 C CA . CYS B 1 102 ? 14.211 -4.684 -2.475 1 97.69 102 CYS B CA 1
ATOM 1985 C C . CYS B 1 102 ? 14.195 -3.604 -3.549 1 97.69 102 CYS B C 1
ATOM 1987 O O . CYS B 1 102 ? 13.906 -3.885 -4.715 1 97.69 102 CYS B O 1
ATOM 1989 N N . ASP B 1 103 ? 14.648 -2.49 -3.213 1 96.75 103 ASP B N 1
ATOM 1990 C CA . ASP B 1 103 ? 14.594 -1.357 -4.133 1 96.75 103 ASP B CA 1
ATOM 1991 C C . ASP B 1 103 ? 15.781 -1.365 -5.086 1 96.75 103 ASP B C 1
ATOM 1993 O O . ASP B 1 103 ? 15.789 -0.644 -6.086 1 96.75 103 ASP B O 1
ATOM 1997 N N . ASP B 1 104 ? 16.672 -2.172 -4.875 1 95.5 104 ASP B N 1
ATOM 1998 C CA . ASP B 1 104 ? 17.859 -2.246 -5.715 1 95.5 104 ASP B CA 1
ATOM 1999 C C . ASP B 1 104 ? 17.703 -3.293 -6.816 1 95.5 104 ASP B C 1
ATOM 2001 O O . ASP B 1 104 ? 17.797 -2.977 -8 1 95.5 104 ASP B O 1
ATOM 2005 N N . CYS B 1 105 ? 17.328 -4.469 -6.531 1 94.38 105 CYS B N 1
ATOM 2006 C CA . CYS B 1 105 ? 17.297 -5.543 -7.516 1 94.38 105 CYS B CA 1
ATOM 2007 C C . CYS B 1 105 ? 15.859 -5.84 -7.938 1 94.38 105 CYS B C 1
ATOM 2009 O O . CYS B 1 105 ? 15.625 -6.535 -8.93 1 94.38 105 CYS B O 1
ATOM 2011 N N . GLY B 1 106 ? 14.891 -5.434 -7.137 1 94.19 106 GLY B N 1
ATOM 2012 C CA . GLY B 1 106 ? 13.492 -5.605 -7.496 1 94.19 106 GLY B CA 1
ATOM 2013 C C . GLY B 1 106 ? 12.891 -6.898 -6.973 1 94.19 106 GLY B C 1
ATOM 2014 O O . GLY B 1 106 ? 11.688 -7.133 -7.105 1 94.19 106 GLY B O 1
ATOM 2015 N N . ARG B 1 107 ? 13.609 -7.691 -6.301 1 93.31 107 ARG B N 1
ATOM 2016 C CA . ARG B 1 107 ? 13.102 -8.953 -5.773 1 93.31 107 ARG B CA 1
ATOM 2017 C C . ARG B 1 107 ? 12.156 -8.719 -4.598 1 93.31 107 ARG B C 1
ATOM 2019 O O . ARG B 1 107 ? 12.352 -7.777 -3.822 1 93.31 107 ARG B O 1
ATOM 2026 N N . ILE B 1 108 ? 11.195 -9.625 -4.48 1 95.19 108 ILE B N 1
ATOM 2027 C CA . ILE B 1 108 ? 10.219 -9.586 -3.398 1 95.19 108 ILE B CA 1
ATOM 2028 C C . ILE B 1 108 ? 10.406 -10.797 -2.488 1 95.19 108 ILE B C 1
ATOM 2030 O O . ILE B 1 108 ? 10.453 -11.938 -2.959 1 95.19 108 ILE B O 1
ATOM 2034 N N . HIS B 1 109 ? 10.516 -10.555 -1.24 1 93.5 109 HIS B N 1
ATOM 2035 C CA . HIS B 1 109 ? 10.594 -11.617 -0.242 1 93.5 109 HIS B CA 1
ATOM 2036 C C . HIS B 1 109 ? 9.305 -11.703 0.571 1 93.5 109 HIS B C 1
ATOM 2038 O O . HIS B 1 109 ? 8.938 -10.75 1.258 1 93.5 109 HIS B O 1
ATOM 2044 N N . GLU B 1 110 ? 8.711 -12.867 0.487 1 93.06 110 GLU B N 1
ATOM 2045 C CA . GLU B 1 110 ? 7.473 -13.109 1.214 1 93.06 110 GLU B CA 1
ATOM 2046 C C . GLU B 1 110 ? 7.746 -13.758 2.57 1 93.06 110 GLU B C 1
ATOM 2048 O O . GLU B 1 110 ? 8.445 -14.773 2.65 1 93.06 110 GLU B O 1
ATOM 2053 N N . MET B 1 111 ? 7.148 -13.078 3.623 1 93 111 MET B N 1
ATOM 2054 C CA . MET B 1 111 ? 7.336 -13.602 4.973 1 93 111 MET B CA 1
ATOM 2055 C C . MET B 1 111 ? 6.004 -13.703 5.707 1 93 111 MET B C 1
ATOM 2057 O O . MET B 1 111 ? 5.023 -13.07 5.309 1 93 111 MET B O 1
ATOM 2061 N N . GLU B 1 112 ? 6.082 -14.578 6.73 1 90.81 112 GLU B N 1
ATOM 2062 C CA . GLU B 1 112 ? 4.965 -14.695 7.664 1 90.81 112 GLU B CA 1
ATOM 2063 C C . GLU B 1 112 ? 5.445 -14.609 9.109 1 90.81 112 GLU B C 1
ATOM 2065 O O . GLU B 1 112 ? 5.562 -15.625 9.797 1 90.81 112 GLU B O 1
ATOM 2070 N N . PRO B 1 113 ? 5.742 -13.383 9.516 1 91.06 113 PRO B N 1
ATOM 2071 C CA . PRO B 1 113 ? 6.211 -13.258 10.898 1 91.06 113 PRO B CA 1
ATOM 2072 C C . PRO B 1 113 ? 5.191 -13.758 11.914 1 91.06 113 PRO B C 1
ATOM 2074 O O . PRO B 1 113 ? 3.986 -13.547 11.742 1 91.06 113 PRO B O 1
ATOM 2077 N N . GLU B 1 114 ? 5.949 -14.195 12.93 1 84.56 114 GLU B N 1
ATOM 2078 C CA . GLU B 1 114 ? 5.113 -14.641 14.039 1 84.56 114 GLU B CA 1
ATOM 2079 C C . GLU B 1 114 ? 4.453 -13.461 14.742 1 84.56 114 GLU B C 1
ATOM 2081 O O . GLU B 1 114 ? 5.039 -12.375 14.82 1 84.56 114 GLU B O 1
ATOM 2086 N N . ASN B 1 115 ? 3.186 -13.312 14.922 1 90.31 115 ASN B N 1
ATOM 2087 C CA . ASN B 1 115 ? 2.467 -12.367 15.766 1 90.31 115 ASN B CA 1
ATOM 2088 C C . ASN B 1 115 ? 1.897 -11.211 14.945 1 90.31 115 ASN B C 1
ATOM 2090 O O . ASN B 1 115 ? 1.175 -10.367 15.477 1 90.31 115 ASN B O 1
ATOM 2094 N N . LEU B 1 116 ? 2.449 -11.148 13.711 1 93.06 116 LEU B N 1
ATOM 2095 C CA . LEU B 1 116 ? 1.956 -10.039 12.898 1 93.06 116 LEU B CA 1
ATOM 2096 C C . LEU B 1 116 ? 0.432 -10.039 12.852 1 93.06 116 LEU B C 1
ATOM 2098 O O . LEU B 1 116 ? -0.203 -9.008 13.086 1 93.06 116 LEU B O 1
ATOM 2102 N N . ARG B 1 117 ? -0.076 -11.195 12.578 1 92.25 117 ARG B N 1
ATOM 2103 C CA . ARG B 1 117 ? -1.527 -11.328 12.508 1 92.25 117 ARG B CA 1
ATOM 2104 C C . ARG B 1 117 ? -2.186 -10.867 13.805 1 92.25 117 ARG B C 1
ATOM 2106 O O . ARG B 1 117 ? -3.113 -10.055 13.781 1 92.25 117 ARG B O 1
ATOM 2113 N N . GLU B 1 118 ? -1.684 -11.305 14.836 1 93.31 118 GLU B N 1
ATOM 2114 C CA . GLU B 1 118 ? -2.248 -10.992 16.141 1 93.31 118 GLU B CA 1
ATOM 2115 C C . GLU B 1 118 ? -2.137 -9.5 16.453 1 93.31 118 GLU B C 1
ATOM 2117 O O . GLU B 1 118 ? -3.07 -8.898 16.984 1 93.31 118 GLU B O 1
ATOM 2122 N N . THR B 1 119 ? -0.989 -8.969 16.172 1 93.88 119 THR B N 1
ATOM 2123 C CA . THR B 1 119 ? -0.758 -7.547 16.406 1 93.88 119 THR B CA 1
ATOM 2124 C C . THR B 1 119 ? -1.776 -6.699 15.656 1 93.88 119 THR B C 1
ATOM 2126 O O . THR B 1 119 ? -2.379 -5.785 16.219 1 93.88 119 THR B O 1
ATOM 2129 N N . LEU B 1 120 ? -2.029 -7.047 14.422 1 94.88 120 LEU B N 1
ATOM 2130 C CA . LEU B 1 120 ? -2.957 -6.289 13.594 1 94.88 120 LEU B CA 1
ATOM 2131 C C . LEU B 1 120 ? -4.398 -6.516 14.039 1 94.88 120 LEU B C 1
ATOM 2133 O O . LEU B 1 120 ? -5.188 -5.57 14.102 1 94.88 120 LEU B O 1
ATOM 2137 N N . GLU B 1 121 ? -4.711 -7.703 14.359 1 95.38 121 GLU B N 1
ATOM 2138 C CA . GLU B 1 121 ? -6.066 -8.023 14.797 1 95.38 121 GLU B CA 1
ATOM 2139 C C . GLU B 1 121 ? -6.395 -7.336 16.125 1 95.38 121 GLU B C 1
ATOM 2141 O O . GLU B 1 121 ? -7.508 -6.84 16.312 1 95.38 121 GLU B O 1
ATOM 2146 N N . HIS B 1 122 ? -5.445 -7.289 16.984 1 95.81 122 HIS B N 1
ATOM 2147 C CA . HIS B 1 122 ? -5.652 -6.621 18.266 1 95.81 122 HIS B CA 1
ATOM 2148 C C . HIS B 1 122 ? -5.867 -5.125 18.078 1 95.81 122 HIS B C 1
ATOM 2150 O O . HIS B 1 122 ? -6.762 -4.539 18.688 1 95.81 122 HIS B O 1
ATOM 2156 N N . ALA B 1 123 ? -5.066 -4.562 17.297 1 94.75 123 ALA B N 1
ATOM 2157 C CA . ALA B 1 123 ? -5.219 -3.137 17.016 1 94.75 123 ALA B CA 1
ATOM 2158 C C . ALA B 1 123 ? -6.602 -2.834 16.453 1 94.75 123 ALA B C 1
ATOM 2160 O O . ALA B 1 123 ? -7.242 -1.857 16.859 1 94.75 123 ALA B O 1
ATOM 2161 N N . ALA B 1 124 ? -7.055 -3.67 15.531 1 96.94 124 ALA B N 1
ATOM 2162 C CA . ALA B 1 124 ? -8.375 -3.494 14.93 1 96.94 124 ALA B CA 1
ATOM 2163 C C . ALA B 1 124 ? -9.477 -3.672 15.961 1 96.94 124 ALA B C 1
ATOM 2165 O O . ALA B 1 124 ? -10.43 -2.891 16 1 96.94 124 ALA B O 1
ATOM 2166 N N . GLN B 1 125 ? -9.328 -4.617 16.734 1 96.25 125 GLN B N 1
ATOM 2167 C CA . GLN B 1 125 ? -10.32 -4.906 17.766 1 96.25 125 GLN B CA 1
ATOM 2168 C C . GLN B 1 125 ? -10.445 -3.744 18.75 1 96.25 125 GLN B C 1
ATOM 2170 O O . GLN B 1 125 ? -11.555 -3.371 19.141 1 96.25 125 GLN B O 1
ATOM 2175 N N . ASP B 1 126 ? -9.336 -3.211 19.141 1 94.81 126 ASP B N 1
ATOM 2176 C CA . ASP B 1 126 ? -9.312 -2.082 20.078 1 94.81 126 ASP B CA 1
ATOM 2177 C C . ASP B 1 126 ? -10.125 -0.91 19.531 1 94.81 126 ASP B C 1
ATOM 2179 O O . ASP B 1 126 ? -10.68 -0.122 20.297 1 94.81 126 ASP B O 1
ATOM 2183 N N . GLN B 1 127 ? -10.258 -0.849 18.172 1 95.31 127 GLN B N 1
ATOM 2184 C CA . GLN B 1 127 ? -10.961 0.267 17.547 1 95.31 127 GLN B CA 1
ATOM 2185 C C . GLN B 1 127 ? -12.336 -0.158 17.047 1 95.31 127 GLN B C 1
ATOM 2187 O O . GLN B 1 127 ? -13.055 0.635 16.422 1 95.31 127 GLN B O 1
ATOM 2192 N N . GLY B 1 128 ? -12.68 -1.386 17.328 1 97 128 GLY B N 1
ATOM 2193 C CA . GLY B 1 128 ? -13.922 -1.898 16.781 1 97 128 GLY B CA 1
ATOM 2194 C C . GLY B 1 128 ? -13.938 -1.923 15.258 1 97 128 GLY B C 1
ATOM 2195 O O . GLY B 1 128 ? -14.969 -1.66 14.641 1 97 128 GLY B O 1
ATOM 2196 N N . PHE B 1 129 ? -12.93 -2.148 14.703 1 98.06 129 PHE B N 1
ATOM 2197 C CA . PHE B 1 129 ? -12.75 -2.139 13.25 1 98.06 129 PHE B CA 1
ATOM 2198 C C . PHE B 1 129 ? -12.82 -3.553 12.688 1 98.06 129 PHE B C 1
ATOM 2200 O O . PHE B 1 129 ? -12.102 -4.445 13.148 1 98.06 129 PHE B O 1
ATOM 2207 N N . ALA B 1 130 ? -13.664 -3.83 11.719 1 98.12 130 ALA B N 1
ATOM 2208 C CA . ALA B 1 130 ? -13.766 -5.129 11.062 1 98.12 130 ALA B CA 1
ATOM 2209 C C . ALA B 1 130 ? -12.875 -5.191 9.828 1 98.12 130 ALA B C 1
ATOM 2211 O O . ALA B 1 130 ? -13.164 -4.555 8.812 1 98.12 130 ALA B O 1
ATOM 2212 N N . ILE B 1 131 ? -11.914 -6.02 9.898 1 97 131 ILE B N 1
ATOM 2213 C CA . ILE B 1 131 ? -10.898 -6.07 8.852 1 97 131 ILE B CA 1
ATOM 2214 C C . ILE B 1 131 ? -11.43 -6.84 7.648 1 97 131 ILE B C 1
ATOM 2216 O O . ILE B 1 131 ? -12.023 -7.914 7.805 1 97 131 ILE B O 1
ATOM 2220 N N . THR B 1 132 ? -11.242 -6.273 6.418 1 95.44 132 THR B N 1
ATOM 2221 C CA . THR B 1 132 ? -11.562 -6.98 5.184 1 95.44 132 THR B CA 1
ATOM 2222 C C . THR B 1 132 ? -10.32 -7.16 4.316 1 95.44 132 THR B C 1
ATOM 2224 O O . THR B 1 132 ? -10.328 -7.941 3.365 1 95.44 132 THR B O 1
ATOM 2227 N N . GLY B 1 133 ? -9.211 -6.496 4.586 1 94.69 133 GLY B N 1
ATOM 2228 C CA . GLY B 1 133 ? -7.973 -6.59 3.834 1 94.69 133 GLY B CA 1
ATOM 2229 C C . GLY B 1 133 ? -6.781 -6.016 4.574 1 94.69 133 GLY B C 1
ATOM 2230 O O . GLY B 1 133 ? -6.938 -5.133 5.422 1 94.69 133 GLY B O 1
ATOM 2231 N N . LYS B 1 134 ? -5.613 -6.539 4.203 1 95.38 134 LYS B N 1
ATOM 2232 C CA . LYS B 1 134 ? -4.379 -6.094 4.84 1 95.38 134 LYS B CA 1
ATOM 2233 C C . LYS B 1 134 ? -3.289 -5.82 3.807 1 95.38 134 LYS B C 1
ATOM 2235 O O . LYS B 1 134 ? -3.162 -6.555 2.824 1 95.38 134 LYS B O 1
ATOM 2240 N N . VAL B 1 135 ? -2.574 -4.801 4.062 1 96.5 135 VAL B N 1
ATOM 2241 C CA . VAL B 1 135 ? -1.366 -4.484 3.309 1 96.5 135 VAL B CA 1
ATOM 2242 C C . VAL B 1 135 ? -0.191 -4.305 4.266 1 96.5 135 VAL B C 1
ATOM 2244 O O . VAL B 1 135 ? -0.191 -3.395 5.098 1 96.5 135 VAL B O 1
ATOM 2247 N N . VAL B 1 136 ? 0.764 -5.16 4.137 1 97.06 136 VAL B N 1
ATOM 2248 C CA . VAL B 1 136 ? 1.997 -5.027 4.906 1 97.06 136 VAL B CA 1
ATOM 2249 C C . VAL B 1 136 ? 3.203 -5.168 3.979 1 97.06 136 VAL B C 1
ATOM 2251 O O . VAL B 1 136 ? 3.48 -6.258 3.473 1 97.06 136 VAL B O 1
ATOM 2254 N N . GLU B 1 137 ? 3.92 -4.082 3.76 1 97.56 137 GLU B N 1
ATOM 2255 C CA . GLU B 1 137 ? 5.066 -4.039 2.857 1 97.56 137 GLU B CA 1
ATOM 2256 C C . GLU B 1 137 ? 6.254 -3.338 3.508 1 97.56 137 GLU B C 1
ATOM 2258 O O . GLU B 1 137 ? 6.09 -2.316 4.176 1 97.56 137 GLU B O 1
ATOM 2263 N N . LEU B 1 138 ? 7.398 -3.891 3.32 1 97.69 138 LEU B N 1
ATOM 2264 C CA . LEU B 1 138 ? 8.648 -3.229 3.688 1 97.69 138 LEU B CA 1
ATOM 2265 C C . LEU B 1 138 ? 9.5 -2.949 2.453 1 97.69 138 LEU B C 1
ATOM 2267 O O . LEU B 1 138 ? 9.703 -3.836 1.621 1 97.69 138 LEU B O 1
ATOM 2271 N N . HIS B 1 139 ? 9.898 -1.75 2.324 1 97.62 139 HIS B N 1
ATOM 2272 C CA . HIS B 1 139 ? 10.883 -1.39 1.308 1 97.62 139 HIS B CA 1
ATOM 2273 C C . HIS B 1 139 ? 12.289 -1.334 1.896 1 97.62 139 HIS B C 1
ATOM 2275 O O . HIS B 1 139 ? 12.461 -0.979 3.064 1 97.62 139 HIS B O 1
ATOM 2281 N N . GLY B 1 140 ? 13.273 -1.668 1.049 1 98.12 140 GLY B N 1
ATOM 2282 C CA . GLY B 1 140 ? 14.656 -1.617 1.509 1 98.12 140 GLY B CA 1
ATOM 2283 C C . GLY B 1 140 ? 15.625 -2.293 0.559 1 98.12 140 GLY B C 1
ATOM 2284 O O . GLY B 1 140 ? 15.438 -2.256 -0.659 1 98.12 140 GLY B O 1
ATOM 2285 N N . VAL B 1 141 ? 16.75 -2.771 1.196 1 98.25 141 VAL B N 1
ATOM 2286 C CA . VAL B 1 141 ? 17.797 -3.424 0.422 1 98.25 141 VAL B CA 1
ATOM 2287 C C . VAL B 1 141 ? 18.062 -4.816 0.991 1 98.25 141 VAL B C 1
ATOM 2289 O O . VAL B 1 141 ? 18.25 -4.973 2.199 1 98.25 141 VAL B O 1
ATOM 2292 N N . CYS B 1 142 ? 18 -5.758 0.146 1 97.44 142 CYS B N 1
ATOM 2293 C CA . CYS B 1 142 ? 18.141 -7.137 0.593 1 97.44 142 CYS B CA 1
ATOM 2294 C C . CYS B 1 142 ? 19.594 -7.453 0.917 1 97.44 142 CYS B C 1
ATOM 2296 O O . CYS B 1 142 ? 20.5 -6.691 0.561 1 97.44 142 CYS B O 1
ATOM 2298 N N . ARG B 1 143 ? 19.766 -8.578 1.52 1 96.44 143 ARG B N 1
ATOM 2299 C CA . ARG B 1 143 ? 21.078 -9.023 1.98 1 96.44 143 ARG B CA 1
ATOM 2300 C C . ARG B 1 143 ? 22.078 -9.07 0.827 1 96.44 143 ARG B C 1
ATOM 2302 O O . ARG B 1 143 ? 23.203 -8.602 0.958 1 96.44 143 ARG B O 1
ATOM 2309 N N . ASP B 1 144 ? 21.672 -9.664 -0.276 1 95.62 144 ASP B N 1
ATOM 2310 C CA . ASP B 1 144 ? 22.547 -9.844 -1.431 1 95.62 144 ASP B CA 1
ATOM 2311 C C . ASP B 1 144 ? 22.984 -8.5 -2.006 1 95.62 144 ASP B C 1
ATOM 2313 O O . ASP B 1 144 ? 24.156 -8.328 -2.377 1 95.62 144 ASP B O 1
ATOM 2317 N N . CYS B 1 145 ? 22.094 -7.535 -2.086 1 96.44 145 CYS B N 1
ATOM 2318 C CA . CYS B 1 145 ? 22.391 -6.227 -2.656 1 96.44 145 CYS B CA 1
ATOM 2319 C C . CYS B 1 145 ? 23.25 -5.402 -1.706 1 96.44 145 CYS B C 1
ATOM 2321 O O . CYS B 1 145 ? 24.016 -4.539 -2.143 1 96.44 145 CYS B O 1
ATOM 2323 N N . GLN B 1 146 ? 23.109 -5.641 -0.44 1 95.06 146 GLN B N 1
ATOM 2324 C CA . GLN B 1 146 ? 23.922 -4.938 0.54 1 95.06 146 GLN B CA 1
ATOM 2325 C C . GLN B 1 146 ? 25.391 -5.348 0.423 1 95.06 146 GLN B C 1
ATOM 2327 O O . GLN B 1 146 ? 26.281 -4.574 0.771 1 95.06 146 GLN B O 1
ATOM 2332 N N . ARG B 1 147 ? 25.609 -6.5 -0.019 1 91.38 147 ARG B N 1
ATOM 2333 C CA . ARG B 1 147 ? 26.969 -7.059 -0.102 1 91.38 147 ARG B CA 1
ATOM 2334 C C . ARG B 1 147 ? 27.641 -6.668 -1.413 1 91.38 147 ARG B C 1
ATOM 2336 O O . ARG B 1 147 ? 28.844 -6.836 -1.568 1 91.38 147 ARG B O 1
ATOM 2343 N N . ARG B 1 148 ? 26.875 -6.172 -2.352 1 83.38 148 ARG B N 1
ATOM 2344 C CA . ARG B 1 148 ? 27.484 -5.746 -3.613 1 83.38 148 ARG B CA 1
ATOM 2345 C C . ARG B 1 148 ? 28.312 -4.488 -3.424 1 83.38 148 ARG B C 1
ATOM 2347 O O . ARG B 1 148 ? 27.875 -3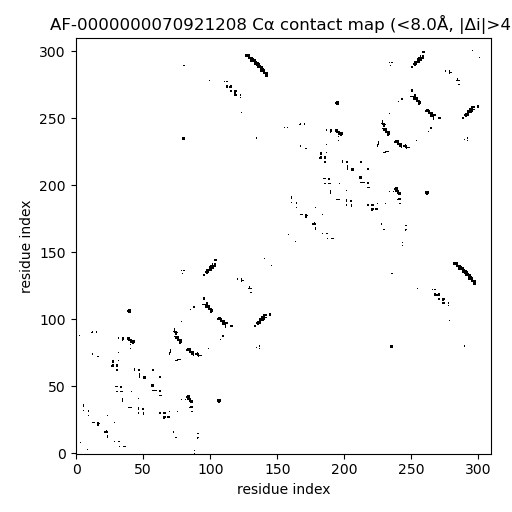.527 -2.791 1 83.38 148 ARG B O 1
ATOM 2354 N N . PRO B 1 149 ? 29.625 -4.621 -3.684 1 70.19 149 PRO B N 1
ATOM 2355 C CA . PRO B 1 149 ? 30.484 -3.449 -3.541 1 70.19 149 PRO B CA 1
ATOM 2356 C C . PRO B 1 149 ? 29.953 -2.225 -4.277 1 70.19 149 PRO B C 1
ATOM 2358 O O . PRO B 1 149 ? 29.266 -2.363 -5.297 1 70.19 149 PRO B O 1
ATOM 2361 N N . ALA B 1 150 ? 29.766 -1.147 -3.578 1 58.84 150 ALA B N 1
ATOM 2362 C CA . ALA B 1 150 ? 29.391 0.111 -4.215 1 58.84 150 ALA B CA 1
ATOM 2363 C C . ALA B 1 150 ? 30.141 0.309 -5.527 1 58.84 150 ALA B C 1
ATOM 2365 O O . ALA B 1 150 ? 31.312 -0.052 -5.637 1 58.84 150 ALA B O 1
ATOM 2366 N N . ALA B 1 151 ? 29.469 0.215 -6.672 1 52 151 ALA B N 1
ATOM 2367 C CA . ALA B 1 151 ? 30.25 0.581 -7.844 1 52 151 ALA B CA 1
ATOM 2368 C C . ALA B 1 151 ? 31.219 1.721 -7.527 1 52 151 ALA B C 1
ATOM 2370 O O . ALA B 1 151 ? 30.797 2.777 -7.047 1 52 151 ALA B O 1
ATOM 2371 N N . GLY B 1 152 ? 32.375 1.513 -7.07 1 42.44 152 GLY B N 1
ATOM 2372 C CA . GLY B 1 152 ? 33.438 2.502 -6.949 1 42.44 152 GLY B CA 1
ATOM 2373 C C . GLY B 1 152 ? 33.344 3.59 -8 1 42.44 152 GLY B C 1
ATOM 2374 O O . GLY B 1 152 ? 32.969 3.328 -9.148 1 42.44 152 GLY B O 1
ATOM 2375 N N . ASP B 1 153 ? 32.969 4.816 -7.691 1 40.38 153 ASP B N 1
ATOM 2376 C CA . ASP B 1 153 ? 33.312 5.926 -8.57 1 40.38 153 ASP B CA 1
ATOM 2377 C C . ASP B 1 153 ? 34.719 5.75 -9.125 1 40.38 153 ASP B C 1
ATOM 2379 O O . ASP B 1 153 ? 35.688 5.691 -8.367 1 40.38 153 ASP B O 1
ATOM 2383 N N . ALA B 1 154 ? 35.031 5.012 -10.258 1 36.62 154 ALA B N 1
ATOM 2384 C CA . ALA B 1 154 ? 36.281 5.34 -10.984 1 36.62 154 ALA B CA 1
ATOM 2385 C C . ALA B 1 154 ? 36.469 6.852 -11.078 1 36.62 154 ALA B C 1
ATOM 2387 O O . ALA B 1 154 ? 35.781 7.527 -11.859 1 36.62 154 ALA B O 1
ATOM 2388 N N . ARG B 1 155 ? 36.312 7.598 -9.945 1 25.7 155 ARG B N 1
ATOM 2389 C CA . ARG B 1 155 ? 37.094 8.82 -10.141 1 25.7 155 ARG B CA 1
ATOM 2390 C C . ARG B 1 155 ? 38.594 8.531 -10.125 1 25.7 155 ARG B C 1
ATOM 2392 O O . ARG B 1 155 ? 39.062 7.66 -9.375 1 25.7 155 ARG B O 1
#

Organism: NCBI:txid713585

Nearest PDB structures (foldseek):
  4mtd-assembly1_B  TM=8.998E-01  e=2.934E-15  Escherichia coli K-12
  7x75-assembly1_K  TM=7.188E-01  e=8.685E-08  Streptomyces coelicolor A3(2)
  3f8n-assembly1_B  TM=6.313E-01  e=4.088E-08  Bacillus subtilis
  7vo0-assembly1_H  TM=7.102E-01  e=7.660E-08  Streptomyces coelicolor A3(2)
  4rb2-assembly1_C  TM=5.973E-01  e=1.189E-07  Magnetospirillum gryphiswaldense MSR-1 v2

pLDDT: mean 90.23, std 14.25, range [25.66, 98.5]

Foldseek 3Di:
DDLPDLVVLLVVVCVLCVVVVHDCDPLLSLLLSVQSVVQAWDALVRSQVVVADPVGGDDSVVSVVSVVVCVVQQQWDADPVVNTIHGDPDGNDDADWEWEAEPPPRHIDTDGDPCPVVVVVVVCVVVVHDDDDDDHYHYHHDPVRVPPPDPPPPD/DPLPDLVVLLVVVCVLCVVVVHDCDPLLSLLLSVQSVVQAWDALVRSQVVVADPVGGDDSVVSVVSVVVCVVQQQWDADPVVNTIHGDPDGNDDADWEWEAEPPPRHIDTDGDDCPVVVVVVVCVVVVHDDDDDDHYHYHHDPVRVPPPDPPPPD

InterPro domains:
  IPR002481 Ferric-uptake regulator [PF01475] (20-138)
  IPR002481 Ferric-uptake regulator [PTHR33202] (10-147)
  IPR002481 Ferric-uptake regulator [cd07153] (28-142)
  IPR036388 Winged helix-like DNA-binding domain superfamily [G3DSA:1.10.10.10] (3-89)
  IPR036390 Winged helix DNA-binding domain superfamily [SSF46785] (13-144)
  IPR043135 Ferric-uptake regulator, C-terminal domain [G3DSA:3.30.1490.190] (92-152)

Solvent-accessible surface area (backbone atoms only — not comparable to full-atom values): 17594 Å² total; per-residue (Å²): 131,84,76,60,54,66,64,58,48,50,51,48,49,50,50,47,27,53,77,69,74,47,82,75,44,73,64,42,46,51,53,51,48,53,36,46,70,66,65,24,71,44,35,67,69,56,48,44,54,69,68,28,49,97,88,44,73,58,58,65,71,60,53,52,50,36,50,51,50,37,43,73,62,38,47,31,41,76,39,47,84,71,59,24,32,29,58,41,92,58,59,70,55,92,70,71,59,38,38,34,36,19,74,78,83,46,44,69,46,82,43,64,61,90,58,50,62,57,46,52,50,49,49,28,53,78,60,48,36,48,76,76,45,79,43,39,38,35,32,25,39,37,44,73,64,68,67,48,73,70,81,68,75,90,114,129,81,75,61,53,65,65,58,48,50,51,49,51,49,50,45,27,54,76,69,72,46,83,76,44,74,65,42,46,50,54,49,49,52,36,46,68,65,65,26,71,45,35,67,69,56,48,44,55,70,68,28,48,98,88,43,73,58,56,67,70,60,52,52,49,36,50,50,50,37,42,73,62,37,47,32,42,75,38,47,84,71,60,24,32,30,60,43,93,59,58,72,56,93,71,72,57,38,38,35,35,20,74,79,84,46,42,69,46,81,39,68,55,80,57,50,66,55,53,53,50,50,54,28,53,77,58,47,34,47,76,75,44,77,42,38,40,36,31,25,38,37,46,73,64,67,66,49,73,70,81,67,76,88,116

Sequence (310 aa):
MASTQPLEALDTAERVCAQRGVRLTSLRRRVLEQILKTGGVIKAYDLIHALSSADRSIKPPTVYRSLAFLLEQGLIHRIESLNGFVACDHPGEAHETLLMICDDCGRIHEMEPENLRETLEHAAQDQGFAITGKVVELHGVCRDCQRRPAAGDARMASTQPLEALDTAERVCAQRGVRLTSLRRRVLEQILKTGGVIKAYDLIHALSSADRSIKPPTVYRSLAFLLEQGLIHRIESLNGFVACDHPGEAHETLLMICDDCGRIHEMEPENLRETLEHAAQDQGFAITGKVVELHGVCRDCQRRPAAGDAR

Radius of gyration: 21.75 Å; Cα contacts (8 Å, |Δi|>4): 462; chains: 2; bounding box: 76×60×55 Å